Protein AF-A0A353T461-F1 (afdb_monomer)

Secondary structure (DSSP, 8-state):
-HHHHHHTT---PPP---SS--SSHHHHHHHHHHHHHHHH-TT--EEEEE---GGGHHHHHHHHHTT-EEEEEE-TTT--HHHHHHSSEEEEHHHHHS---------------HHHHHHHHHHHHHHH--TTSEEEHHHHHHHHHHH-TT--TTTTT-SSHHHHHHHHHHHH-SEEEE--TT--EEEE--SS----S---TTTHHHHHHHHHHHHHHTT-SEE-HHHHHHHHHHH-TT--TTTTT-SSHHHHHHHHHHTTSEEEEE-TTS-EEEEE-

Nearest PDB structures (foldseek):
  7abi-assembly1_7  TM=6.332E-01  e=1.206E-01  Homo sapiens
  2v03-assembly1_A-2  TM=7.329E-01  e=1.263E+00  Escherichia coli K-12
  8b27-assembly1_A  TM=5.356E-01  e=6.132E-01  Catharanthus roseus
  8stw-assembly1_D  TM=7.161E-01  e=2.602E+00  Homo sapiens
  3ot5-assembly5_A  TM=5.654E-01  e=2.172E+00  Listeria monocytogenes EGD-e

Structure (mmCIF, N/CA/C/O backbone):
data_AF-A0A353T461-F1
#
_entry.id   AF-A0A353T461-F1
#
loop_
_atom_site.group_PDB
_atom_site.id
_atom_site.type_symbol
_atom_site.label_atom_id
_atom_site.label_alt_id
_atom_site.label_comp_id
_atom_site.label_asym_id
_atom_site.label_entity_id
_atom_site.label_seq_id
_atom_site.pdbx_PDB_ins_code
_atom_site.Cartn_x
_atom_site.Cartn_y
_atom_site.Cartn_z
_atom_site.occupancy
_atom_site.B_iso_or_equiv
_atom_site.auth_seq_id
_atom_site.auth_comp_id
_atom_site.auth_asym_id
_atom_site.auth_atom_id
_atom_site.pdbx_PDB_model_num
ATOM 1 N N . LEU A 1 1 ? 33.341 -3.488 -12.925 1.00 73.69 1 LEU A N 1
ATOM 2 C CA . LEU A 1 1 ? 32.002 -3.091 -13.429 1.00 73.69 1 LEU A CA 1
ATOM 3 C C . LEU A 1 1 ? 31.703 -3.682 -14.805 1.00 73.69 1 LEU A C 1
ATOM 5 O O . LEU A 1 1 ? 30.759 -4.444 -14.900 1.00 73.69 1 LEU A O 1
ATOM 9 N N . LYS A 1 2 ? 32.503 -3.401 -15.847 1.00 78.56 2 LYS A N 1
ATOM 10 C CA . LYS A 1 2 ? 32.268 -3.939 -17.204 1.00 78.56 2 LYS A CA 1
ATOM 11 C C . LYS A 1 2 ? 32.135 -5.469 -17.239 1.00 78.56 2 LYS A C 1
ATOM 13 O O . LYS A 1 2 ? 31.186 -5.970 -17.820 1.00 78.56 2 LYS A O 1
ATOM 18 N N . GLU A 1 3 ? 33.032 -6.191 -16.571 1.00 83.56 3 GLU A N 1
ATOM 19 C CA . GLU A 1 3 ? 32.963 -7.660 -16.480 1.00 83.56 3 GLU A CA 1
ATOM 20 C C . GLU A 1 3 ? 31.691 -8.150 -15.777 1.00 83.56 3 GLU A C 1
ATOM 22 O O . GLU A 1 3 ? 31.071 -9.093 -16.245 1.00 83.56 3 GLU A O 1
ATOM 27 N N . VAL A 1 4 ? 31.256 -7.457 -14.719 1.00 85.12 4 VAL A N 1
ATOM 28 C CA . VAL A 1 4 ? 30.028 -7.777 -13.967 1.00 85.12 4 VAL A CA 1
ATOM 29 C C . VAL A 1 4 ? 28.764 -7.510 -14.796 1.00 85.12 4 VAL A C 1
ATOM 31 O O . VAL A 1 4 ? 27.777 -8.230 -14.695 1.00 85.12 4 VAL A O 1
ATOM 34 N N . LEU A 1 5 ? 28.771 -6.470 -15.630 1.00 86.00 5 LEU A N 1
ATOM 35 C CA . LEU A 1 5 ? 27.656 -6.178 -16.535 1.00 86.00 5 LEU A CA 1
ATOM 36 C C . LEU A 1 5 ? 27.565 -7.229 -17.643 1.00 86.00 5 LEU A C 1
ATOM 38 O O . LEU A 1 5 ? 26.489 -7.759 -17.902 1.00 86.00 5 LEU A O 1
ATOM 42 N N . LEU A 1 6 ? 28.706 -7.589 -18.232 1.00 85.81 6 LEU A N 1
ATOM 43 C CA . LEU A 1 6 ? 28.771 -8.628 -19.257 1.00 85.81 6 LEU A CA 1
ATOM 44 C C . LEU A 1 6 ? 28.403 -10.009 -18.695 1.00 85.81 6 LEU A C 1
ATOM 46 O O . LEU A 1 6 ? 27.710 -10.766 -19.368 1.00 85.81 6 LEU A O 1
ATOM 50 N N . SER A 1 7 ? 28.791 -10.327 -17.452 1.00 87.25 7 SER A N 1
ATOM 51 C CA . SER A 1 7 ? 28.398 -11.585 -16.800 1.00 87.25 7 SER A CA 1
ATOM 52 C C . SER A 1 7 ? 26.897 -11.667 -16.514 1.00 87.25 7 SER A C 1
ATOM 54 O O . SER A 1 7 ? 26.348 -12.760 -16.484 1.00 87.25 7 SER A O 1
ATOM 56 N N . ASN A 1 8 ? 26.231 -10.521 -16.341 1.00 87.75 8 ASN A N 1
ATOM 57 C CA . ASN A 1 8 ? 24.779 -10.420 -16.178 1.00 87.75 8 ASN A CA 1
ATOM 58 C C . ASN A 1 8 ? 24.047 -10.184 -17.511 1.00 87.75 8 ASN A C 1
ATOM 60 O O . ASN A 1 8 ? 22.915 -9.712 -17.516 1.00 87.75 8 ASN A O 1
ATOM 64 N N . THR A 1 9 ? 24.674 -10.507 -18.648 1.00 89.69 9 THR A N 1
ATOM 65 C CA . THR A 1 9 ? 24.083 -10.434 -20.000 1.00 89.69 9 THR A CA 1
ATOM 66 C C . THR A 1 9 ? 23.675 -9.034 -20.475 1.00 89.69 9 THR A C 1
ATOM 68 O O . THR A 1 9 ? 22.940 -8.899 -21.450 1.00 89.69 9 THR A O 1
ATOM 71 N N . PHE A 1 10 ? 24.194 -7.973 -19.850 1.00 87.88 10 PHE A N 1
ATOM 72 C CA . PHE A 1 10 ? 23.977 -6.614 -20.340 1.00 87.88 10 PHE A CA 1
ATOM 73 C C . PHE A 1 10 ? 24.876 -6.309 -21.537 1.00 87.88 10 PHE A C 1
ATOM 75 O O . PHE A 1 10 ? 26.081 -6.575 -21.518 1.00 87.88 10 PHE A O 1
ATOM 82 N N . ASN A 1 11 ? 24.301 -5.675 -22.560 1.00 86.12 11 ASN A N 1
ATOM 83 C CA . ASN A 1 11 ? 25.076 -5.130 -23.664 1.00 86.12 11 ASN A CA 1
ATOM 84 C C . ASN A 1 11 ? 25.723 -3.802 -23.238 1.00 86.12 11 ASN A C 1
ATOM 86 O O . ASN A 1 11 ? 25.035 -2.870 -22.825 1.00 86.12 11 ASN A O 1
ATOM 90 N N . VAL A 1 12 ? 27.052 -3.716 -23.317 1.00 84.44 12 VAL A N 1
ATOM 91 C CA . VAL A 1 12 ? 27.806 -2.525 -22.903 1.00 84.44 12 VAL A CA 1
ATOM 92 C C . VAL A 1 12 ? 28.247 -1.755 -24.141 1.00 84.44 12 VAL A C 1
ATOM 94 O O . VAL A 1 12 ? 29.212 -2.137 -24.805 1.00 84.44 12 VAL A O 1
ATOM 97 N N . LEU A 1 13 ? 27.571 -0.640 -24.418 1.00 82.19 13 LEU A N 1
ATOM 98 C CA . LEU A 1 13 ? 27.890 0.236 -25.543 1.00 82.19 13 LEU A CA 1
ATOM 99 C C . LEU A 1 13 ? 29.011 1.227 -25.173 1.00 82.19 13 LEU A C 1
ATOM 101 O O . LEU A 1 13 ? 28.884 1.974 -24.198 1.00 82.19 13 LEU A O 1
ATOM 105 N N . PRO A 1 14 ? 30.135 1.251 -25.912 1.00 77.75 14 PRO A N 1
ATOM 106 C CA . PRO A 1 14 ? 31.204 2.208 -25.666 1.00 77.75 14 PRO A CA 1
ATOM 107 C C . PRO A 1 14 ? 30.838 3.597 -26.205 1.00 77.75 14 PRO A C 1
ATOM 109 O O . PRO A 1 14 ? 30.473 3.755 -27.366 1.00 77.75 14 PRO A O 1
ATOM 112 N N . SER A 1 15 ? 31.025 4.629 -25.381 1.00 73.62 15 SER A N 1
ATOM 113 C CA . SER A 1 15 ? 30.939 6.020 -25.837 1.00 73.62 15 SER A CA 1
ATOM 114 C C . SER A 1 15 ? 32.133 6.363 -26.731 1.00 73.62 15 SER A C 1
ATOM 116 O O . SER A 1 15 ? 33.280 6.347 -26.273 1.00 73.62 15 SER A O 1
ATOM 118 N N . ILE A 1 16 ? 31.881 6.709 -27.993 1.00 69.94 16 ILE A N 1
ATOM 119 C CA . ILE A 1 16 ? 32.914 7.231 -28.893 1.00 69.94 16 ILE A CA 1
ATOM 120 C C . ILE A 1 16 ? 33.084 8.726 -28.598 1.00 69.94 16 ILE A C 1
ATOM 122 O O . ILE A 1 16 ? 32.226 9.542 -28.931 1.00 69.94 16 ILE A O 1
ATOM 126 N N . LYS A 1 17 ? 34.197 9.093 -27.955 1.00 61.62 17 LYS A N 1
ATOM 127 C CA . LYS A 1 17 ? 34.522 10.486 -27.614 1.00 61.62 17 LYS A CA 1
ATOM 128 C C . LYS A 1 17 ? 35.359 11.126 -28.722 1.00 61.62 17 LYS A C 1
ATOM 130 O O . LYS A 1 17 ? 36.585 11.074 -28.677 1.00 61.62 17 LYS A O 1
ATOM 135 N N . TYR A 1 18 ? 34.704 11.717 -29.721 1.00 61.56 18 TYR A N 1
ATOM 136 C CA . TYR A 1 18 ? 35.362 12.469 -30.796 1.00 61.56 18 TYR A CA 1
ATOM 137 C C . TYR A 1 18 ? 34.733 13.867 -30.931 1.00 61.56 18 TYR A C 1
ATOM 139 O O . TYR A 1 18 ? 33.514 13.988 -30.999 1.00 61.56 18 TYR A O 1
ATOM 147 N N . GLY A 1 19 ? 35.547 14.932 -30.958 1.00 62.06 19 GLY A N 1
ATOM 148 C CA . GLY A 1 19 ? 35.087 16.325 -31.139 1.00 62.06 19 GLY A CA 1
ATOM 149 C C . GLY A 1 19 ? 34.826 17.120 -29.847 1.00 62.06 19 GLY A C 1
ATOM 150 O O . GLY A 1 19 ? 35.029 16.611 -28.754 1.00 62.06 19 GLY A O 1
ATOM 151 N N . VAL A 1 20 ? 34.423 18.393 -29.968 1.00 60.41 20 VAL A N 1
ATOM 152 C CA . VAL A 1 20 ? 34.336 19.368 -28.848 1.00 60.41 20 VAL A CA 1
ATOM 153 C C . VAL A 1 20 ? 32.956 19.380 -28.152 1.00 60.41 20 VAL A C 1
ATOM 155 O O . VAL A 1 20 ? 32.869 19.716 -26.976 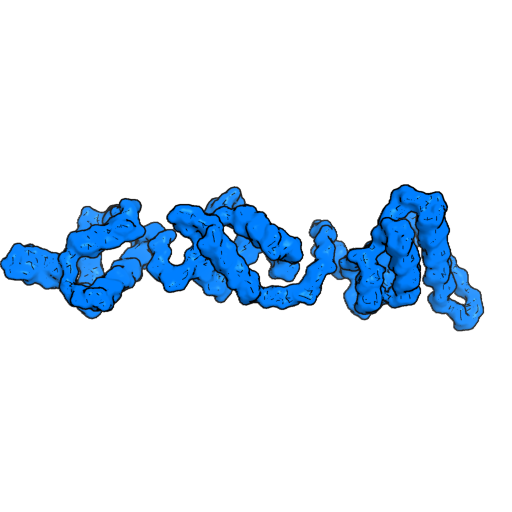1.00 60.41 20 VAL A O 1
ATOM 158 N N . ASN A 1 21 ? 31.886 18.930 -28.824 1.00 58.16 21 ASN A N 1
ATOM 159 C CA . ASN A 1 21 ? 30.512 18.897 -28.292 1.00 58.16 21 ASN A CA 1
ATOM 160 C C . ASN A 1 21 ? 30.052 17.450 -28.034 1.0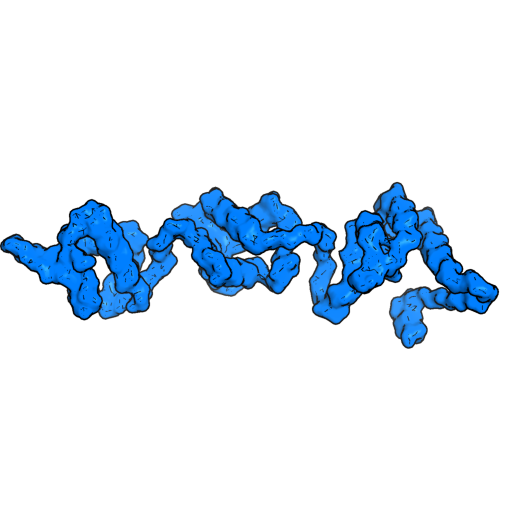0 58.16 21 ASN A C 1
ATOM 162 O O . ASN A 1 21 ? 29.414 16.825 -28.874 1.00 58.16 21 ASN A O 1
ATOM 166 N N . GLN A 1 22 ? 30.425 16.912 -26.869 1.00 59.19 22 GLN A N 1
ATOM 167 C CA . GLN A 1 22 ? 30.444 15.470 -26.560 1.00 59.19 22 GLN A CA 1
ATOM 168 C C . GLN A 1 22 ? 29.332 14.954 -25.630 1.00 59.19 22 GLN A C 1
ATOM 170 O O . GLN A 1 22 ? 29.490 13.879 -25.056 1.00 59.19 22 GLN A O 1
ATOM 175 N N . LYS A 1 23 ? 28.239 15.688 -25.402 1.00 65.81 23 LYS A N 1
ATOM 176 C CA . LYS A 1 23 ? 27.339 15.323 -24.292 1.00 65.81 23 LYS A CA 1
ATOM 177 C C . LYS A 1 23 ? 26.161 14.414 -24.659 1.00 65.81 23 LYS A C 1
ATOM 179 O O . LYS A 1 23 ? 25.847 13.566 -23.842 1.00 65.81 23 LYS A O 1
ATOM 184 N N . ASN A 1 24 ? 25.633 14.467 -25.888 1.00 73.56 24 ASN A N 1
ATOM 185 C CA . ASN A 1 24 ? 24.303 13.887 -26.162 1.00 73.56 24 ASN A CA 1
ATOM 186 C C . ASN A 1 24 ? 24.291 12.695 -27.143 1.00 73.56 24 ASN A C 1
ATOM 188 O O . ASN A 1 24 ? 23.228 12.205 -27.508 1.00 73.56 24 ASN A O 1
ATOM 192 N N . ASN A 1 25 ? 25.451 12.225 -27.624 1.00 81.94 25 ASN A N 1
ATOM 193 C CA . ASN A 1 25 ? 25.491 11.146 -28.627 1.00 81.94 25 ASN A CA 1
ATOM 194 C C . ASN A 1 25 ? 24.908 9.825 -28.086 1.00 81.94 25 ASN A C 1
ATOM 196 O O . ASN A 1 25 ? 24.162 9.139 -28.775 1.00 81.94 25 ASN A O 1
ATOM 200 N N . LEU A 1 26 ? 25.226 9.491 -26.832 1.00 83.31 26 LEU A N 1
ATOM 201 C CA . LEU A 1 26 ? 24.710 8.287 -26.178 1.00 83.31 26 LEU A CA 1
ATOM 202 C C . LEU A 1 26 ? 23.206 8.371 -25.914 1.00 83.31 26 LEU A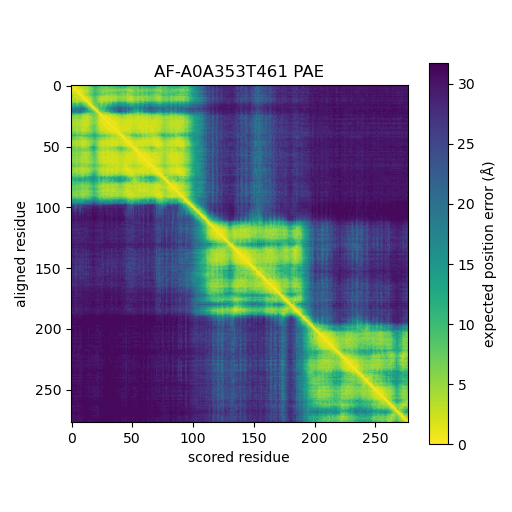 C 1
ATOM 204 O O . LEU A 1 26 ? 22.518 7.375 -26.107 1.00 83.31 26 LEU A O 1
ATOM 208 N N . ASP A 1 27 ? 22.704 9.544 -25.525 1.00 86.25 27 ASP A N 1
ATOM 209 C CA . ASP A 1 27 ? 21.271 9.744 -25.286 1.00 86.25 27 ASP A CA 1
ATOM 210 C C . ASP A 1 27 ? 20.480 9.556 -26.587 1.00 86.25 27 ASP A C 1
ATOM 212 O O . ASP A 1 27 ? 19.469 8.857 -26.612 1.00 86.25 27 ASP A O 1
ATOM 216 N N . ILE A 1 28 ? 20.992 10.097 -27.700 1.00 87.12 28 ILE A N 1
ATOM 217 C CA . ILE A 1 28 ? 20.404 9.902 -29.033 1.00 87.12 28 ILE A CA 1
ATOM 218 C C . ILE A 1 28 ? 20.449 8.426 -29.436 1.00 87.12 28 ILE A C 1
ATOM 220 O O . ILE A 1 28 ? 19.450 7.898 -29.922 1.00 87.12 28 ILE A O 1
ATOM 224 N N . GLN A 1 29 ? 21.579 7.748 -29.227 1.00 87.62 29 GLN A N 1
ATOM 225 C CA . GLN A 1 29 ? 21.708 6.330 -29.552 1.00 87.62 29 GLN A CA 1
ATOM 226 C C . GLN A 1 29 ? 20.720 5.470 -28.748 1.00 87.62 29 GLN A C 1
ATOM 228 O O . GLN A 1 29 ? 20.050 4.621 -29.327 1.00 87.62 29 GLN A O 1
ATOM 233 N N . LEU A 1 30 ? 20.560 5.740 -27.449 1.00 89.06 30 LEU A N 1
ATOM 234 C CA . LEU A 1 30 ? 19.599 5.044 -26.589 1.00 89.06 30 LEU A CA 1
ATOM 235 C C . LEU A 1 30 ? 18.164 5.210 -27.104 1.00 89.06 30 LEU A C 1
ATOM 237 O O . LEU A 1 30 ? 17.416 4.237 -27.173 1.00 89.06 30 LEU A O 1
ATOM 241 N N . VAL A 1 31 ? 17.785 6.430 -27.497 1.00 91.25 31 VAL A N 1
ATOM 242 C CA . VAL A 1 31 ? 16.457 6.721 -28.059 1.00 91.25 31 VAL A CA 1
ATOM 243 C C . VAL A 1 31 ? 16.222 5.959 -29.365 1.00 91.25 31 VAL A C 1
ATOM 245 O O . VAL A 1 31 ? 15.135 5.416 -29.559 1.00 91.25 31 VAL A O 1
ATOM 248 N N . ILE A 1 32 ? 17.223 5.904 -30.250 1.00 90.81 32 ILE A N 1
ATOM 249 C CA . ILE A 1 32 ? 17.132 5.175 -31.523 1.00 90.81 32 ILE A CA 1
ATOM 250 C C . ILE A 1 32 ? 16.940 3.679 -31.265 1.00 90.81 32 ILE A C 1
ATOM 252 O O . ILE A 1 32 ? 15.993 3.101 -31.794 1.00 90.81 32 ILE A O 1
ATOM 256 N N . ASP A 1 33 ? 17.777 3.081 -30.416 1.00 91.00 33 ASP A N 1
ATOM 257 C CA . ASP A 1 33 ? 17.716 1.651 -30.104 1.00 91.00 33 ASP A CA 1
ATOM 258 C C . ASP A 1 33 ? 16.372 1.284 -29.448 1.00 91.00 33 ASP A C 1
ATOM 260 O O . ASP A 1 33 ? 15.748 0.283 -29.802 1.00 91.00 33 ASP A O 1
ATOM 264 N N . ALA A 1 34 ? 15.874 2.118 -28.527 1.00 91.50 34 ALA A N 1
ATOM 265 C CA . ALA A 1 34 ? 14.585 1.899 -27.871 1.00 91.50 34 ALA A CA 1
ATOM 266 C C . ALA A 1 34 ? 13.410 1.943 -28.861 1.00 91.50 34 ALA A C 1
ATOM 268 O O . ALA A 1 34 ? 12.510 1.105 -28.785 1.00 91.50 34 ALA A O 1
ATOM 269 N N . LEU A 1 35 ? 13.414 2.900 -29.795 1.00 91.75 35 LEU A N 1
ATOM 270 C CA . LEU A 1 35 ? 12.374 3.001 -30.819 1.00 91.75 35 LEU A CA 1
ATOM 271 C C . LEU A 1 35 ? 12.450 1.851 -31.823 1.00 91.75 35 LEU A C 1
ATOM 273 O O . LEU A 1 35 ? 11.409 1.295 -32.162 1.00 91.75 35 LEU A O 1
ATOM 277 N N . ASP A 1 36 ? 13.644 1.467 -32.272 1.00 92.81 36 ASP A N 1
ATOM 278 C CA . ASP A 1 36 ? 13.816 0.350 -33.207 1.00 92.81 36 ASP A CA 1
ATOM 279 C C . ASP A 1 36 ? 13.288 -0.963 -32.609 1.00 92.81 36 ASP A C 1
ATOM 281 O O . ASP A 1 36 ? 12.525 -1.693 -33.245 1.00 92.81 36 ASP A O 1
ATOM 285 N N . VAL A 1 37 ? 13.581 -1.211 -31.328 1.00 91.12 37 VAL A N 1
ATOM 286 C CA . VAL A 1 37 ? 13.027 -2.350 -30.584 1.00 91.12 37 VAL A CA 1
ATOM 287 C C . VAL A 1 37 ? 11.505 -2.252 -30.459 1.00 91.12 37 VAL A C 1
ATOM 289 O O . VAL A 1 37 ? 10.821 -3.255 -30.663 1.00 91.12 37 VAL A O 1
ATOM 292 N N . ALA A 1 38 ? 10.965 -1.066 -30.167 1.00 89.94 38 ALA A N 1
ATOM 293 C CA . ALA A 1 38 ? 9.522 -0.857 -30.039 1.00 89.94 38 ALA A CA 1
ATOM 294 C C . ALA A 1 38 ? 8.755 -1.070 -31.352 1.00 89.94 38 ALA A C 1
ATOM 296 O O . ALA A 1 38 ? 7.596 -1.474 -31.308 1.00 89.94 38 ALA A O 1
ATOM 297 N N . TYR A 1 39 ? 9.379 -0.788 -32.500 1.00 89.69 39 TYR A N 1
ATOM 298 C CA . TYR A 1 39 ? 8.780 -0.979 -33.823 1.00 89.69 39 TYR A CA 1
ATOM 299 C C . TYR A 1 39 ? 8.979 -2.385 -34.386 1.00 89.69 39 TYR A C 1
ATOM 301 O O . TYR A 1 39 ? 8.113 -2.882 -35.100 1.00 89.69 39 TYR A O 1
ATOM 309 N N . THR A 1 40 ? 10.120 -3.012 -34.106 1.00 91.56 40 THR A N 1
ATOM 310 C CA . THR A 1 40 ? 10.464 -4.317 -34.683 1.00 91.56 40 THR A CA 1
ATOM 311 C C . THR A 1 40 ? 9.860 -5.471 -33.883 1.00 91.56 40 THR A C 1
ATOM 313 O O . THR A 1 40 ? 9.513 -6.502 -34.458 1.00 91.56 40 THR A O 1
ATOM 316 N N . ASN A 1 41 ? 9.715 -5.312 -32.563 1.00 88.62 41 ASN A N 1
ATOM 317 C CA . ASN A 1 41 ? 9.242 -6.366 -31.668 1.00 88.62 41 ASN A CA 1
ATOM 318 C C . ASN A 1 41 ? 7.930 -5.988 -30.977 1.00 88.62 41 ASN A C 1
ATOM 320 O O . ASN A 1 41 ? 7.918 -5.436 -29.875 1.00 88.62 41 ASN A O 1
ATOM 324 N N . ASP A 1 42 ? 6.816 -6.413 -31.569 1.00 86.19 42 ASP A N 1
ATOM 325 C CA . ASP A 1 42 ? 5.483 -6.181 -31.004 1.00 86.19 42 ASP A CA 1
ATOM 326 C C . ASP A 1 42 ? 5.262 -6.864 -29.644 1.00 86.19 42 ASP A C 1
ATOM 328 O O . ASP A 1 42 ? 4.462 -6.372 -28.855 1.00 86.19 42 ASP A O 1
ATOM 332 N N . LEU A 1 43 ? 5.997 -7.943 -29.339 1.00 89.62 43 LEU A N 1
ATOM 333 C CA . LEU A 1 43 ? 5.904 -8.702 -28.079 1.00 89.62 43 LEU A CA 1
ATOM 334 C C . LEU A 1 43 ? 6.420 -7.944 -26.845 1.00 89.62 43 LEU A C 1
ATOM 336 O O . LEU A 1 43 ? 6.214 -8.391 -25.718 1.00 89.62 43 LEU A O 1
ATOM 340 N N . ILE A 1 44 ? 7.164 -6.854 -27.038 1.00 89.56 44 ILE A N 1
ATOM 341 C CA . ILE A 1 44 ? 7.720 -6.084 -25.926 1.00 89.56 44 ILE A CA 1
ATOM 342 C C . ILE A 1 44 ? 6.703 -5.029 -25.538 1.00 89.56 44 ILE A C 1
ATOM 344 O O . ILE A 1 44 ? 6.557 -4.027 -26.230 1.00 89.56 44 ILE A O 1
ATOM 348 N N . ASP A 1 45 ? 6.011 -5.250 -24.427 1.00 90.00 45 ASP A N 1
ATOM 349 C CA . ASP A 1 45 ? 4.962 -4.345 -23.949 1.00 90.00 45 ASP A CA 1
ATOM 350 C C . ASP A 1 45 ? 5.443 -3.359 -22.889 1.00 90.00 45 ASP A C 1
ATOM 352 O O . ASP A 1 45 ? 4.746 -2.393 -22.596 1.00 90.00 45 ASP A O 1
ATOM 356 N N . CYS A 1 46 ? 6.637 -3.572 -22.334 1.00 90.38 46 CYS A N 1
ATOM 357 C CA . CYS A 1 46 ? 7.186 -2.770 -21.250 1.00 90.38 46 CYS A CA 1
ATOM 358 C C . CYS A 1 46 ? 8.612 -2.306 -21.561 1.00 90.38 46 CYS A C 1
ATOM 360 O O . CYS A 1 46 ? 9.465 -3.100 -21.957 1.00 90.38 46 CYS A O 1
ATOM 362 N N . PHE A 1 47 ? 8.866 -1.019 -21.334 1.00 93.12 47 PHE A N 1
ATOM 363 C CA . PHE A 1 47 ? 10.166 -0.375 -21.454 1.00 93.12 47 PHE A CA 1
ATOM 364 C C . PHE A 1 47 ? 10.575 0.201 -20.104 1.00 93.12 47 PHE A C 1
ATOM 366 O O . PHE A 1 47 ? 9.842 0.985 -19.508 1.00 93.12 47 PHE A O 1
ATOM 373 N N . CYS A 1 48 ? 11.770 -0.156 -19.641 1.00 91.88 48 CYS A N 1
ATOM 374 C CA . CYS A 1 48 ? 12.353 0.383 -18.419 1.00 91.88 48 CYS A CA 1
ATOM 375 C C . CYS A 1 48 ? 13.478 1.360 -18.771 1.00 91.88 48 CYS A C 1
ATOM 377 O O . CYS A 1 48 ? 14.474 0.966 -19.377 1.00 91.88 48 CYS A O 1
ATOM 379 N N . ILE A 1 49 ? 13.336 2.624 -18.374 1.00 90.69 49 ILE A N 1
ATOM 380 C CA . ILE A 1 49 ? 14.314 3.687 -18.616 1.00 90.69 49 ILE A CA 1
ATOM 381 C C . ILE A 1 49 ? 14.936 4.084 -17.283 1.00 90.69 49 ILE A C 1
ATOM 383 O O . ILE A 1 49 ? 14.279 4.666 -16.423 1.00 90.69 49 ILE A O 1
ATOM 387 N N . VAL A 1 50 ? 16.227 3.794 -17.125 1.00 89.75 50 VAL A N 1
ATOM 388 C CA . VAL A 1 50 ? 16.990 4.165 -15.929 1.00 89.75 50 VAL A CA 1
ATOM 389 C C . VAL A 1 50 ? 17.718 5.482 -16.194 1.00 89.75 50 VAL A C 1
ATOM 391 O O . VAL A 1 50 ? 18.844 5.487 -16.688 1.00 89.75 50 VAL A O 1
ATOM 394 N N . SER A 1 51 ? 17.055 6.606 -15.924 1.00 86.31 51 SER A N 1
ATOM 395 C CA . SER A 1 51 ? 17.604 7.951 -16.121 1.00 86.31 51 SER A CA 1
ATOM 396 C C . SER A 1 51 ? 16.864 8.992 -15.277 1.00 86.31 51 SER A C 1
ATOM 398 O O . SER A 1 51 ? 15.689 8.833 -14.971 1.00 86.31 51 SER A O 1
ATOM 400 N N . GLY A 1 52 ? 17.546 10.076 -14.897 1.00 79.69 52 GLY A N 1
ATOM 401 C CA . GLY A 1 52 ? 16.920 11.262 -14.289 1.00 79.69 52 GLY A CA 1
ATOM 402 C C . GLY A 1 52 ? 16.670 12.408 -15.265 1.00 79.69 52 GLY A C 1
ATOM 403 O O . GLY A 1 52 ? 16.057 13.400 -14.880 1.00 79.69 52 GLY A O 1
ATOM 404 N N . ASP A 1 53 ? 17.139 12.287 -16.508 1.00 83.25 53 ASP A N 1
ATOM 405 C CA . ASP A 1 53 ? 17.103 13.389 -17.462 1.00 83.25 53 ASP A CA 1
ATOM 406 C C . ASP A 1 53 ? 15.696 13.605 -18.039 1.00 83.25 53 ASP A C 1
ATOM 408 O O . ASP A 1 53 ? 15.023 12.669 -18.479 1.00 83.25 53 ASP A O 1
ATOM 412 N N . SER A 1 54 ? 15.252 14.861 -18.070 1.00 82.44 54 SER A N 1
ATOM 413 C CA . SER A 1 54 ? 13.976 15.240 -18.678 1.00 82.44 54 SER A CA 1
ATOM 414 C C . SER A 1 54 ? 13.975 15.126 -20.200 1.00 82.44 54 SER A C 1
ATOM 416 O O . SER A 1 54 ? 12.893 15.057 -20.791 1.00 82.44 54 SER A O 1
ATOM 418 N N . ASP A 1 55 ? 15.147 15.048 -20.833 1.00 85.56 55 ASP A N 1
ATOM 419 C CA . ASP A 1 55 ? 15.284 14.950 -22.291 1.00 85.56 55 ASP A CA 1
ATOM 420 C C . ASP A 1 55 ? 14.658 13.668 -22.876 1.00 85.56 55 ASP A C 1
ATOM 422 O O . ASP A 1 55 ? 14.319 13.622 -24.058 1.00 85.56 55 ASP A O 1
ATOM 426 N N . TYR A 1 56 ? 14.394 12.654 -22.044 1.00 89.19 56 TYR A N 1
ATOM 427 C CA . TYR A 1 56 ? 13.720 11.415 -22.445 1.00 89.19 56 TYR A CA 1
ATOM 428 C C . TYR A 1 56 ? 12.188 11.526 -22.528 1.00 89.19 56 TYR A C 1
ATOM 430 O O . TYR A 1 56 ? 11.530 10.615 -23.030 1.00 89.19 56 TYR A O 1
ATOM 438 N N . THR A 1 57 ? 11.593 12.643 -22.102 1.00 89.50 57 THR A N 1
ATOM 439 C CA . THR A 1 57 ? 10.131 12.859 -22.129 1.00 89.50 57 THR A CA 1
ATOM 440 C C . THR A 1 57 ? 9.484 12.580 -23.503 1.00 89.50 57 THR A C 1
ATOM 442 O O . THR A 1 57 ? 8.450 11.906 -23.544 1.00 89.50 57 THR A O 1
ATOM 445 N N . PRO A 1 58 ? 10.060 13.010 -24.649 1.00 90.69 58 PRO A N 1
ATOM 446 C CA . PRO A 1 58 ? 9.498 12.712 -25.969 1.00 90.69 58 PRO A CA 1
ATOM 447 C C . PRO A 1 58 ? 9.520 11.218 -26.320 1.00 90.69 58 PRO A C 1
ATOM 449 O O . PRO A 1 58 ? 8.578 10.726 -26.943 1.00 90.69 58 PRO A O 1
ATOM 452 N N . LEU A 1 59 ? 10.560 10.484 -25.898 1.00 91.75 59 LEU A N 1
ATOM 453 C CA . LEU A 1 59 ? 10.654 9.032 -26.083 1.00 91.75 59 LEU A CA 1
ATOM 454 C C . LEU A 1 59 ? 9.527 8.329 -25.319 1.00 91.75 59 LEU A C 1
ATOM 456 O O . LEU A 1 59 ? 8.804 7.523 -25.900 1.00 91.75 59 LEU A O 1
ATOM 460 N N . VAL A 1 60 ? 9.331 8.691 -24.047 1.00 92.19 60 VAL A N 1
ATOM 461 C CA . VAL A 1 60 ? 8.250 8.149 -23.209 1.00 92.19 60 VAL A CA 1
ATOM 462 C C . VAL A 1 60 ? 6.885 8.411 -23.846 1.00 92.19 60 VAL A C 1
ATOM 464 O O . VAL A 1 60 ? 6.072 7.497 -23.974 1.00 92.19 60 VAL A O 1
ATOM 467 N N . GLY A 1 61 ? 6.644 9.639 -24.316 1.00 90.50 61 GLY A N 1
ATOM 468 C CA . GLY A 1 61 ? 5.404 9.992 -25.006 1.00 90.50 61 GLY A CA 1
ATOM 469 C C . GLY A 1 61 ? 5.164 9.151 -26.264 1.00 90.50 61 GLY A C 1
ATOM 470 O O . GLY A 1 61 ? 4.042 8.695 -26.500 1.00 90.50 61 GLY A O 1
ATOM 471 N N . LYS A 1 62 ? 6.216 8.884 -27.048 1.00 92.31 62 LYS A N 1
ATOM 472 C CA . LYS A 1 62 ? 6.118 8.049 -28.248 1.00 92.31 62 LYS A CA 1
ATOM 473 C C . LYS A 1 62 ? 5.810 6.589 -27.909 1.00 92.31 62 LYS A C 1
ATOM 475 O O . LYS A 1 62 ? 4.881 6.035 -28.494 1.00 92.31 62 LYS A O 1
ATOM 480 N N . LEU A 1 63 ? 6.509 6.006 -26.935 1.00 91.50 63 LEU A N 1
ATOM 481 C CA . LEU A 1 63 ? 6.267 4.638 -26.460 1.00 91.50 63 LEU A CA 1
ATOM 482 C C . LEU A 1 63 ? 4.837 4.475 -25.927 1.00 91.50 63 LEU A C 1
ATOM 484 O O . LEU A 1 63 ? 4.135 3.543 -26.317 1.00 91.50 63 LEU A O 1
ATOM 488 N N . LYS A 1 64 ? 4.350 5.447 -25.145 1.00 90.44 64 LYS A N 1
ATOM 489 C CA . LYS A 1 64 ? 2.963 5.463 -24.652 1.00 90.44 64 LYS A CA 1
ATOM 490 C C . LYS A 1 64 ? 1.944 5.555 -25.785 1.00 90.44 64 LYS A C 1
ATOM 492 O O . LYS A 1 64 ? 0.939 4.853 -25.755 1.00 90.44 64 LYS A O 1
ATOM 497 N N . SER A 1 65 ? 2.206 6.368 -26.813 1.00 90.19 65 SER A N 1
ATOM 498 C CA . SER A 1 65 ? 1.324 6.457 -27.990 1.00 90.19 65 SER A CA 1
ATOM 499 C C . SER A 1 65 ? 1.230 5.144 -28.775 1.00 90.19 65 SER A C 1
ATOM 501 O O . SER A 1 65 ? 0.226 4.895 -29.435 1.00 90.19 65 SER A O 1
ATOM 503 N N . MET A 1 66 ? 2.254 4.291 -28.672 1.00 88.25 66 MET A N 1
ATOM 504 C CA . MET A 1 66 ? 2.287 2.945 -29.251 1.00 88.25 66 MET A CA 1
ATOM 505 C C . MET A 1 66 ? 1.662 1.887 -28.324 1.00 88.25 66 MET A C 1
ATOM 507 O O . MET A 1 66 ? 1.713 0.702 -28.635 1.00 88.25 66 MET A O 1
ATOM 511 N N . GLY A 1 67 ? 1.077 2.293 -27.191 1.00 88.12 67 GLY A N 1
ATOM 512 C CA . GLY A 1 67 ? 0.453 1.386 -26.225 1.00 88.12 67 GLY A CA 1
ATOM 513 C C . GLY A 1 67 ? 1.442 0.638 -25.331 1.00 88.12 67 GLY A C 1
ATOM 514 O O . GLY A 1 67 ? 1.055 -0.334 -24.691 1.00 88.12 67 GLY A O 1
ATOM 515 N N . LYS A 1 68 ? 2.709 1.066 -25.282 1.00 91.31 68 LYS A N 1
ATOM 516 C CA . LYS A 1 68 ? 3.744 0.437 -24.456 1.00 91.31 68 LYS A CA 1
ATOM 517 C C . LYS A 1 68 ? 3.763 1.046 -23.052 1.00 91.31 68 LYS A C 1
ATOM 519 O O . LYS A 1 68 ? 3.579 2.253 -22.884 1.00 91.31 68 LYS A O 1
ATOM 524 N N . TYR A 1 69 ? 3.993 0.209 -22.047 1.00 91.19 69 TYR A N 1
ATOM 525 C CA . TYR A 1 69 ? 4.161 0.600 -20.653 1.00 91.19 69 TYR A CA 1
ATOM 526 C C . TYR A 1 69 ? 5.578 1.121 -20.421 1.00 91.19 69 TYR A C 1
ATOM 528 O O . TYR A 1 69 ? 6.543 0.455 -20.795 1.00 91.19 69 TYR A O 1
ATOM 536 N N . VAL A 1 70 ? 5.723 2.296 -19.809 1.00 92.75 70 VAL A N 1
ATOM 537 C CA . VAL A 1 70 ? 7.038 2.893 -19.550 1.00 92.75 70 VAL A CA 1
ATOM 538 C C . VAL A 1 70 ? 7.288 3.041 -18.053 1.00 92.75 70 VAL A C 1
ATOM 540 O O . VAL A 1 70 ? 6.609 3.815 -17.377 1.00 92.75 70 VAL A O 1
ATOM 543 N N . LEU A 1 71 ? 8.301 2.329 -17.566 1.00 91.06 71 LEU A N 1
ATOM 544 C CA . LEU A 1 71 ? 8.807 2.383 -16.200 1.00 91.06 71 LEU A CA 1
ATOM 545 C C . LEU A 1 71 ? 10.041 3.291 -16.142 1.00 91.06 71 LEU A C 1
ATOM 547 O O . LEU A 1 71 ? 11.053 3.009 -16.784 1.00 91.06 71 LEU A O 1
ATOM 551 N N . GLY A 1 72 ? 9.974 4.373 -15.374 1.00 89.56 72 GLY A N 1
ATOM 552 C CA . GLY A 1 72 ? 11.120 5.235 -15.093 1.00 89.56 72 GLY A CA 1
ATOM 553 C C . GLY A 1 72 ? 11.832 4.806 -13.816 1.00 89.56 72 GLY A C 1
ATOM 554 O O . GLY A 1 72 ? 11.182 4.513 -12.820 1.00 89.56 72 GLY A O 1
ATOM 555 N N . ILE A 1 73 ? 13.162 4.783 -13.820 1.00 88.88 73 ILE A N 1
ATOM 556 C CA . ILE A 1 73 ? 13.960 4.552 -12.612 1.00 88.88 73 ILE A CA 1
ATOM 557 C C . ILE A 1 73 ? 14.999 5.657 -12.478 1.00 88.88 73 ILE A C 1
ATOM 559 O O . ILE A 1 73 ? 15.774 5.895 -13.405 1.00 88.88 73 ILE A O 1
ATOM 563 N N . SER A 1 74 ? 15.064 6.316 -11.323 1.00 86.38 74 SER A N 1
ATOM 564 C CA . SER A 1 74 ? 16.098 7.322 -11.063 1.00 86.38 74 SER A CA 1
ATOM 565 C C . SER A 1 74 ? 16.382 7.520 -9.583 1.00 86.38 74 SER A C 1
ATOM 567 O O . SER A 1 74 ? 15.679 6.998 -8.730 1.00 86.38 74 SER A O 1
ATOM 569 N N . ARG A 1 75 ? 17.414 8.307 -9.281 1.00 81.75 75 ARG A N 1
ATOM 570 C CA . ARG A 1 75 ? 17.670 8.818 -7.931 1.00 81.75 75 ARG A CA 1
ATOM 571 C C . ARG A 1 75 ? 16.810 10.043 -7.665 1.00 81.75 75 ARG A C 1
ATOM 573 O O . ARG A 1 75 ? 16.695 10.897 -8.548 1.00 81.75 75 ARG A O 1
ATOM 580 N N . SER A 1 76 ? 16.273 10.174 -6.455 1.00 74.25 76 SER A N 1
ATOM 581 C CA . SER A 1 76 ? 15.384 11.291 -6.089 1.00 74.25 76 SER A CA 1
ATOM 582 C C . SER A 1 76 ? 16.021 12.673 -6.297 1.00 74.25 76 SER A C 1
ATOM 584 O O . SER A 1 76 ? 15.330 13.619 -6.650 1.00 74.25 76 SER A O 1
ATOM 586 N N . GLU A 1 77 ? 17.344 12.794 -6.150 1.00 69.25 77 GLU A N 1
ATOM 587 C CA . GLU A 1 77 ? 18.078 14.061 -6.327 1.00 69.25 77 GLU A CA 1
ATOM 588 C C . GLU A 1 77 ? 18.166 14.538 -7.785 1.00 69.25 77 GLU A C 1
ATOM 590 O O . GLU A 1 77 ? 18.373 15.723 -8.042 1.00 69.25 77 GLU A O 1
ATOM 595 N N . VAL A 1 78 ? 18.071 13.612 -8.743 1.00 70.69 78 VAL A N 1
ATOM 596 C CA . VAL A 1 78 ? 18.331 13.875 -10.170 1.00 70.69 78 VAL A CA 1
ATOM 597 C C . VAL A 1 78 ? 17.051 13.768 -10.997 1.00 70.69 78 VAL A C 1
ATOM 599 O O . VAL A 1 78 ? 17.022 14.202 -12.144 1.00 70.69 78 VAL A O 1
ATOM 602 N N . ALA A 1 79 ? 15.986 13.196 -10.436 1.00 70.88 79 ALA A N 1
ATOM 603 C CA . ALA A 1 79 ? 14.722 13.013 -11.126 1.00 70.88 79 ALA A CA 1
ATOM 604 C C . ALA A 1 79 ? 13.993 14.351 -11.323 1.00 70.88 79 ALA A C 1
ATOM 606 O O . ALA A 1 79 ? 13.622 15.032 -10.370 1.00 70.88 79 ALA A O 1
ATOM 607 N N . SER A 1 80 ? 13.741 14.713 -12.580 1.00 73.62 80 SER A N 1
ATOM 608 C CA . SER A 1 80 ? 12.872 15.845 -12.902 1.00 73.62 80 SER A CA 1
ATOM 609 C C . SER A 1 80 ? 11.395 15.467 -12.754 1.00 73.62 80 SER A C 1
ATOM 611 O O . SER A 1 80 ? 10.949 14.461 -13.309 1.00 73.62 80 SER A O 1
ATOM 613 N N . ASN A 1 81 ? 10.599 16.329 -12.111 1.00 77.19 81 ASN A N 1
ATOM 614 C CA . ASN A 1 81 ? 9.143 16.158 -11.977 1.00 77.19 81 ASN A CA 1
ATOM 615 C C . ASN A 1 81 ? 8.429 15.971 -13.327 1.00 77.19 81 ASN A C 1
ATOM 617 O O . ASN A 1 81 ? 7.373 15.346 -13.395 1.00 77.19 81 ASN A O 1
ATOM 621 N N . ILE A 1 82 ? 8.992 16.520 -14.408 1.00 82.19 82 ILE A N 1
ATOM 622 C CA . ILE A 1 82 ? 8.452 16.389 -15.768 1.00 82.19 82 ILE A CA 1
ATOM 623 C C . ILE A 1 82 ? 8.633 14.960 -16.284 1.00 82.19 82 ILE A C 1
ATOM 625 O O . ILE A 1 82 ? 7.713 14.404 -16.878 1.00 82.19 82 ILE A O 1
ATOM 629 N N . PHE A 1 83 ? 9.791 14.355 -16.013 1.00 81.44 83 PHE A N 1
ATOM 630 C CA . PHE A 1 83 ? 10.094 12.987 -16.418 1.00 81.44 83 PHE A CA 1
ATOM 631 C C . PHE A 1 83 ? 9.262 11.973 -15.624 1.00 81.44 83 PHE A C 1
ATOM 633 O O . PHE A 1 83 ? 8.677 11.070 -16.217 1.00 81.44 83 PHE A O 1
ATOM 640 N N . ILE A 1 84 ? 9.113 12.186 -14.310 1.00 83.38 84 ILE A N 1
ATOM 641 C CA . ILE A 1 84 ? 8.271 11.349 -13.438 1.00 83.38 84 ILE A CA 1
ATOM 642 C C . ILE A 1 84 ? 6.830 11.308 -13.964 1.00 83.38 84 ILE A C 1
ATOM 644 O O . ILE A 1 84 ? 6.275 10.233 -14.170 1.00 83.38 84 ILE A O 1
ATOM 648 N N . LYS A 1 85 ? 6.249 12.476 -14.269 1.00 83.88 85 LYS A N 1
ATOM 649 C CA . LYS A 1 85 ? 4.878 12.584 -14.799 1.00 83.88 85 LYS A CA 1
ATOM 650 C C . LYS A 1 85 ? 4.712 12.023 -16.211 1.00 83.88 85 LYS A C 1
ATOM 652 O O . LYS A 1 85 ? 3.596 11.702 -16.616 1.00 83.88 85 LYS A O 1
ATOM 657 N N . ALA A 1 86 ? 5.788 11.961 -16.992 1.00 84.00 86 ALA A N 1
ATOM 658 C CA . ALA A 1 86 ? 5.730 11.424 -18.344 1.00 84.00 86 ALA A CA 1
ATOM 659 C C . ALA A 1 86 ? 5.555 9.899 -18.334 1.00 84.00 86 ALA A C 1
ATOM 661 O O . ALA A 1 86 ? 4.806 9.371 -19.166 1.00 84.00 86 ALA A O 1
ATOM 662 N N . CYS A 1 87 ? 6.218 9.209 -17.401 1.00 86.94 87 CYS A N 1
ATOM 663 C CA . CYS A 1 87 ? 6.207 7.752 -17.259 1.00 86.94 87 CYS A CA 1
ATOM 664 C C . CYS A 1 87 ? 4.829 7.205 -16.846 1.00 86.94 87 CYS A C 1
ATOM 666 O O . CYS A 1 87 ? 3.911 7.952 -16.510 1.00 86.94 87 CYS A O 1
ATOM 668 N N . ASN A 1 88 ? 4.638 5.890 -16.972 1.00 86.81 88 ASN A N 1
ATOM 669 C CA . ASN A 1 88 ? 3.465 5.210 -16.415 1.00 86.81 88 ASN A CA 1
ATOM 670 C C . ASN A 1 88 ? 3.665 4.921 -14.931 1.00 86.81 88 ASN A C 1
ATOM 672 O O . ASN A 1 88 ? 2.749 5.102 -14.142 1.00 86.81 88 ASN A O 1
ATOM 676 N N . GLU A 1 89 ? 4.874 4.501 -14.580 1.00 85.62 89 GLU A N 1
ATOM 677 C CA . GLU A 1 89 ? 5.291 4.222 -13.215 1.00 85.62 89 GLU A CA 1
ATOM 678 C C . GLU A 1 89 ? 6.725 4.705 -13.042 1.00 85.62 89 GLU A C 1
ATOM 680 O O . GLU A 1 89 ? 7.510 4.720 -14.000 1.00 85.62 89 GLU A O 1
ATOM 685 N N . PHE A 1 90 ? 7.062 5.122 -11.828 1.00 86.38 90 PHE A N 1
ATOM 686 C CA . PHE A 1 90 ? 8.387 5.609 -11.496 1.00 86.38 90 PHE A CA 1
ATOM 687 C C . PHE A 1 90 ? 8.880 4.964 -10.206 1.00 86.38 90 PHE A C 1
ATOM 689 O O . PHE A 1 90 ? 8.157 4.945 -9.219 1.00 86.38 90 PHE A O 1
ATOM 696 N N . ILE A 1 91 ? 10.109 4.447 -10.209 1.00 85.19 91 ILE A N 1
ATOM 697 C CA . ILE A 1 91 ? 10.741 3.833 -9.039 1.00 85.19 91 ILE A CA 1
ATOM 698 C C . ILE A 1 91 ? 12.012 4.605 -8.692 1.00 85.19 91 ILE A C 1
ATOM 700 O O . ILE A 1 91 ? 12.906 4.788 -9.522 1.00 85.19 91 ILE A O 1
ATOM 704 N N . PHE A 1 92 ? 12.128 5.016 -7.434 1.00 85.06 92 PHE A N 1
ATOM 705 C CA . PHE A 1 92 ? 13.349 5.627 -6.923 1.00 85.06 92 PHE A CA 1
ATOM 706 C C . PHE A 1 92 ? 14.402 4.564 -6.589 1.00 85.06 92 PHE A C 1
ATOM 708 O O . PHE A 1 92 ? 14.110 3.570 -5.934 1.00 85.06 92 PHE A O 1
ATOM 715 N N . LEU A 1 93 ? 15.649 4.745 -7.023 1.00 78.62 93 LEU A N 1
ATOM 716 C CA . LEU A 1 93 ? 16.712 3.752 -6.818 1.00 78.62 93 LEU A CA 1
ATOM 717 C C . LEU A 1 93 ? 17.005 3.519 -5.323 1.00 78.62 93 LEU A C 1
ATOM 719 O O . LEU A 1 93 ? 17.394 2.422 -4.926 1.00 78.62 93 LEU A O 1
ATOM 723 N N . GLU A 1 94 ? 16.773 4.532 -4.491 1.00 73.88 94 GLU A N 1
ATOM 724 C CA . GLU A 1 94 ? 16.923 4.490 -3.038 1.00 73.88 94 GLU A CA 1
ATOM 725 C C . GLU A 1 94 ? 16.010 3.433 -2.390 1.00 73.88 94 GLU A C 1
ATOM 727 O O . GLU A 1 94 ? 16.439 2.739 -1.458 1.00 73.88 94 GLU A O 1
ATOM 732 N N . SER A 1 95 ? 14.794 3.245 -2.922 1.00 60.16 95 SER A N 1
ATOM 733 C CA . SER A 1 95 ? 13.853 2.216 -2.456 1.00 60.16 95 SER A CA 1
ATOM 734 C C . SER A 1 95 ? 14.280 0.804 -2.868 1.00 60.16 95 SER A C 1
ATOM 736 O O . SER A 1 95 ? 13.960 -0.167 -2.189 1.00 60.16 95 SER A O 1
ATOM 738 N N . VAL A 1 96 ? 15.073 0.676 -3.938 1.00 58.34 96 VAL A N 1
ATOM 739 C CA . VAL A 1 96 ? 15.592 -0.611 -4.429 1.00 58.34 96 VAL A CA 1
ATOM 740 C C . VAL A 1 96 ? 16.797 -1.083 -3.607 1.00 58.34 96 VAL A C 1
ATOM 742 O O . VAL A 1 96 ? 16.973 -2.282 -3.393 1.00 58.34 96 VAL A O 1
ATOM 745 N N . THR A 1 97 ? 17.630 -0.160 -3.116 1.00 55.00 97 THR A N 1
ATOM 746 C CA . THR A 1 97 ? 18.805 -0.490 -2.285 1.00 55.00 97 THR A CA 1
ATOM 747 C C . THR A 1 97 ? 18.484 -0.816 -0.825 1.00 55.00 97 THR A C 1
ATOM 749 O O . THR A 1 97 ? 19.337 -1.378 -0.141 1.00 55.00 97 THR A O 1
ATOM 752 N N . THR A 1 98 ? 17.282 -0.498 -0.340 1.00 46.62 98 THR A N 1
ATOM 753 C CA . THR A 1 98 ? 16.867 -0.649 1.069 1.00 46.62 98 THR A CA 1
ATOM 754 C C . THR A 1 98 ? 16.064 -1.927 1.350 1.00 46.62 98 THR A C 1
ATOM 756 O O . THR A 1 98 ? 15.202 -1.941 2.215 1.00 46.62 98 THR A O 1
ATOM 759 N N . ASP A 1 99 ? 16.433 -3.026 0.688 1.00 35.31 99 ASP A N 1
ATOM 760 C CA . ASP A 1 99 ? 15.868 -4.382 0.788 1.00 35.31 99 ASP A CA 1
ATOM 761 C C . ASP A 1 99 ? 14.774 -4.724 -0.235 1.00 35.31 99 ASP A C 1
ATOM 763 O O . ASP A 1 99 ? 13.716 -4.104 -0.346 1.00 35.31 99 ASP A O 1
ATOM 767 N N . SER A 1 100 ? 15.032 -5.834 -0.930 1.00 40.75 100 SER A N 1
ATOM 768 C CA . SER A 1 100 ? 14.099 -6.639 -1.715 1.00 40.75 100 SER A CA 1
ATOM 769 C C . SER A 1 100 ? 12.719 -6.753 -1.056 1.00 40.75 100 SER A C 1
ATOM 771 O O . SER A 1 100 ? 12.488 -7.632 -0.224 1.00 40.75 100 SER A O 1
ATOM 773 N N . SER A 1 101 ? 11.787 -5.880 -1.439 1.00 33.25 101 SER A N 1
ATOM 774 C CA . SER A 1 101 ? 10.409 -5.932 -0.947 1.00 33.25 101 SER A CA 1
ATOM 775 C C . SER A 1 101 ? 9.375 -5.355 -1.922 1.00 33.25 101 SER A C 1
ATOM 777 O O . SER A 1 101 ? 8.402 -4.748 -1.488 1.00 33.25 101 SER A O 1
ATOM 779 N N . SER A 1 102 ? 9.496 -5.688 -3.217 1.00 34.66 102 SER A N 1
ATOM 780 C CA . SER A 1 102 ? 8.460 -5.598 -4.281 1.00 34.66 102 SER A CA 1
ATOM 781 C C . SER A 1 102 ? 7.810 -4.215 -4.539 1.00 34.66 102 SER A C 1
ATOM 783 O O . SER A 1 102 ? 7.354 -3.558 -3.601 1.00 34.66 102 SER A O 1
ATOM 785 N N . PRO A 1 103 ? 7.695 -3.794 -5.816 1.00 38.16 103 PRO A N 1
ATOM 786 C CA . PRO A 1 103 ? 7.223 -2.465 -6.179 1.00 38.16 103 PRO A CA 1
ATOM 787 C C . PRO A 1 103 ? 5.717 -2.377 -5.925 1.00 38.16 103 PRO A C 1
ATOM 789 O O . PRO A 1 103 ? 4.953 -3.260 -6.314 1.00 38.16 103 PRO A O 1
ATOM 792 N N . ALA A 1 104 ? 5.303 -1.335 -5.218 1.00 36.41 104 ALA A N 1
ATOM 793 C CA . ALA A 1 104 ? 3.931 -0.871 -5.227 1.00 36.41 104 ALA A CA 1
ATOM 794 C C . ALA A 1 104 ? 3.993 0.509 -5.870 1.00 36.41 104 ALA A C 1
ATOM 796 O O . ALA A 1 104 ? 4.668 1.386 -5.343 1.00 36.41 104 ALA A O 1
ATOM 797 N N . SER A 1 105 ? 3.354 0.610 -7.030 1.00 34.22 105 SER A N 1
ATOM 798 C CA . SER A 1 105 ? 2.852 1.825 -7.658 1.00 34.22 105 SER A CA 1
ATOM 799 C C . SER A 1 105 ? 2.716 2.994 -6.678 1.00 34.22 105 SER A C 1
ATOM 801 O O . SER A 1 105 ? 1.827 2.979 -5.821 1.00 34.22 105 SER A O 1
ATOM 803 N N . ASP A 1 106 ? 3.578 3.995 -6.839 1.00 35.03 106 ASP A N 1
ATOM 804 C CA . ASP A 1 106 ? 3.402 5.319 -6.250 1.00 35.03 106 ASP A CA 1
ATOM 805 C C . ASP A 1 106 ? 2.285 6.038 -7.029 1.00 35.03 106 ASP A C 1
ATOM 807 O O . ASP A 1 106 ? 2.530 6.797 -7.969 1.00 35.03 106 ASP A O 1
ATOM 811 N N . GLU A 1 107 ? 1.034 5.739 -6.670 1.00 33.66 107 GLU A N 1
ATOM 812 C CA . GLU A 1 107 ? -0.064 6.689 -6.829 1.00 33.66 107 GLU A CA 1
ATOM 813 C C . GLU A 1 107 ? -0.084 7.599 -5.596 1.00 33.66 107 GLU A C 1
ATOM 815 O O . GLU A 1 107 ? -0.185 7.142 -4.460 1.00 33.66 107 GLU A O 1
ATOM 820 N N . ASP A 1 108 ? 0.038 8.890 -5.893 1.00 32.06 108 ASP A N 1
ATOM 821 C CA . ASP A 1 108 ? -0.195 10.064 -5.061 1.00 32.06 108 ASP A CA 1
ATOM 822 C C . ASP A 1 108 ? 0.589 10.221 -3.747 1.00 32.06 108 ASP A C 1
ATOM 824 O O . ASP A 1 108 ? 0.237 9.734 -2.672 1.00 32.06 108 ASP A O 1
ATOM 828 N N . ASP A 1 109 ? 1.555 11.145 -3.834 1.00 34.25 109 ASP A N 1
ATOM 829 C CA . ASP A 1 109 ? 1.830 12.161 -2.817 1.00 34.25 109 ASP A CA 1
ATOM 830 C C . ASP A 1 109 ? 0.530 12.900 -2.435 1.00 34.25 109 ASP A C 1
ATOM 832 O O . ASP A 1 109 ? 0.290 14.057 -2.782 1.00 34.25 109 ASP A O 1
ATOM 836 N N . THR A 1 110 ? -0.311 12.243 -1.650 1.00 33.62 110 THR A N 1
ATOM 837 C CA . THR A 1 110 ? -1.102 12.933 -0.648 1.00 33.62 110 THR A CA 1
ATOM 838 C C . THR A 1 110 ? -0.556 12.447 0.677 1.00 33.62 110 THR A C 1
ATOM 840 O O . THR A 1 110 ? -0.759 11.292 1.051 1.00 33.62 110 THR A O 1
ATOM 843 N N . TYR A 1 111 ? 0.133 13.331 1.404 1.00 39.56 111 TYR A N 1
ATOM 844 C CA . TYR A 1 111 ? 0.182 13.250 2.861 1.00 39.56 111 TYR A CA 1
ATOM 845 C C . TYR A 1 111 ? -1.273 13.243 3.335 1.00 39.56 111 TYR A C 1
ATOM 847 O O . TYR A 1 111 ? -1.858 14.282 3.616 1.00 39.56 111 TYR A O 1
ATOM 855 N N . SER A 1 112 ? -1.895 12.070 3.316 1.00 45.03 112 SER A N 1
ATOM 856 C CA . SER A 1 112 ? -3.177 11.847 3.941 1.00 45.03 112 SER A CA 1
ATOM 857 C C . SER A 1 112 ? -2.868 11.937 5.417 1.00 45.03 112 SER A C 1
ATOM 859 O O . SER A 1 112 ? -2.265 11.019 5.989 1.00 45.03 112 SER A O 1
ATOM 861 N N . ASP A 1 113 ? -3.188 13.096 5.988 1.00 55.09 113 ASP A N 1
ATOM 862 C CA . ASP A 1 113 ? -3.074 13.327 7.410 1.00 55.09 113 ASP A CA 1
ATOM 863 C C . ASP A 1 113 ? -3.672 12.103 8.122 1.00 55.09 113 ASP A C 1
ATOM 865 O O . ASP A 1 113 ? -4.764 11.645 7.768 1.00 55.09 113 ASP A O 1
ATOM 869 N N . PRO A 1 114 ? -2.962 11.507 9.093 1.00 57.06 114 PRO A N 1
ATOM 870 C CA . PRO A 1 114 ? -3.472 10.354 9.833 1.00 57.06 114 PRO A CA 1
ATOM 871 C C . PRO A 1 114 ? -4.828 10.641 10.513 1.00 57.06 114 PRO A C 1
ATOM 873 O O . PRO A 1 114 ? -5.544 9.700 10.859 1.00 57.06 114 PRO A O 1
ATOM 876 N N . ASP A 1 115 ? -5.211 11.916 10.618 1.00 58.62 115 ASP A N 1
ATOM 877 C CA . ASP A 1 115 ? -6.520 12.394 11.060 1.00 58.62 115 ASP A CA 1
ATOM 878 C C . ASP A 1 115 ? -7.645 12.042 10.060 1.00 58.62 115 ASP A C 1
ATOM 880 O O . ASP A 1 115 ? -8.661 11.486 10.477 1.00 58.62 115 ASP A O 1
ATOM 884 N N . ASP A 1 116 ? -7.454 12.229 8.747 1.00 64.88 116 ASP A N 1
ATOM 885 C CA . ASP A 1 116 ? -8.468 11.915 7.717 1.00 64.88 116 ASP A CA 1
ATOM 886 C C . ASP A 1 116 ? -8.779 10.414 7.658 1.00 64.88 116 ASP A C 1
ATOM 888 O O . ASP A 1 116 ? -9.920 9.985 7.458 1.00 64.88 116 ASP A O 1
ATOM 892 N N . LEU A 1 117 ? -7.756 9.581 7.862 1.00 69.19 117 LEU A N 1
ATOM 893 C CA . LEU A 1 117 ? -7.956 8.142 7.975 1.00 69.19 117 LEU A CA 1
ATOM 894 C C . LEU A 1 117 ? -8.748 7.767 9.214 1.00 69.19 117 LEU A C 1
ATOM 896 O O . LEU A 1 117 ? -9.548 6.838 9.148 1.00 69.19 117 LEU A O 1
ATOM 900 N N . SER A 1 118 ? -8.499 8.435 10.340 1.00 68.00 118 SER A N 1
ATOM 901 C CA . SER A 1 118 ? -9.198 8.124 11.581 1.00 68.00 118 SER A CA 1
ATOM 902 C C . SER A 1 118 ? -10.705 8.343 11.422 1.00 68.00 118 SER A 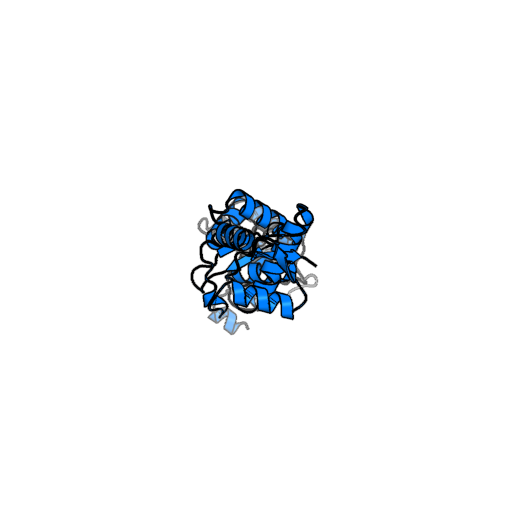C 1
ATOM 904 O O . SER A 1 118 ? -11.474 7.432 11.719 1.00 68.00 118 SER A O 1
ATOM 906 N N . GLU A 1 119 ? -11.123 9.449 10.802 1.00 69.94 119 GLU A N 1
ATOM 907 C CA . GLU A 1 119 ? -12.537 9.749 10.550 1.00 69.94 119 GLU A CA 1
ATOM 908 C C . GLU A 1 119 ? -13.184 8.730 9.595 1.00 69.94 119 GLU A C 1
ATOM 910 O O . GLU A 1 119 ? -14.297 8.247 9.823 1.00 69.94 119 GLU A O 1
ATOM 915 N N . VAL A 1 120 ? -12.470 8.332 8.538 1.00 74.81 120 VAL A N 1
ATOM 916 C CA . VAL A 1 120 ? -12.951 7.309 7.598 1.00 74.81 120 VAL A CA 1
ATOM 917 C C . VAL A 1 120 ? -13.074 5.947 8.283 1.00 74.81 120 VAL A C 1
ATOM 919 O O . VAL A 1 120 ? -14.074 5.254 8.094 1.00 74.81 120 VAL A O 1
ATOM 922 N N . LEU A 1 121 ? -12.094 5.562 9.101 1.00 74.50 121 LEU A N 1
ATOM 923 C CA . LEU A 1 121 ? -12.120 4.318 9.869 1.00 74.50 121 LEU A CA 1
ATOM 924 C C . LEU A 1 121 ? -13.277 4.304 10.872 1.00 74.50 121 LEU A C 1
ATOM 926 O O . LEU A 1 121 ? -13.975 3.295 10.979 1.00 74.50 121 LEU A O 1
ATOM 930 N N . GLU A 1 122 ? -13.518 5.416 11.562 1.00 71.50 122 GLU A N 1
ATOM 931 C CA . GLU A 1 122 ? -14.655 5.574 12.468 1.00 71.50 122 GLU A CA 1
ATOM 932 C C . GLU A 1 122 ? -15.981 5.414 11.725 1.00 71.50 122 GLU A C 1
ATOM 934 O O . GLU A 1 122 ? -16.840 4.632 12.138 1.00 71.50 122 GLU A O 1
ATOM 939 N N . LYS A 1 123 ? -16.123 6.074 10.573 1.00 73.88 123 LYS A N 1
ATOM 940 C CA . LYS A 1 123 ? -17.320 5.960 9.741 1.00 73.88 123 LYS A CA 1
ATOM 941 C C . LYS A 1 123 ? -17.564 4.518 9.299 1.00 73.88 123 LYS A C 1
ATOM 943 O O . LYS A 1 123 ? -18.676 4.017 9.455 1.00 73.88 123 LYS A O 1
ATOM 948 N N . ILE A 1 124 ? -16.527 3.828 8.822 1.00 75.19 124 ILE A N 1
ATOM 949 C CA . ILE A 1 124 ? -16.613 2.430 8.376 1.00 75.19 124 ILE A CA 1
ATOM 950 C C . ILE A 1 124 ? -17.032 1.511 9.526 1.00 75.19 124 ILE A C 1
ATOM 952 O O . ILE A 1 124 ? -17.928 0.687 9.353 1.00 75.19 124 ILE A O 1
ATOM 956 N N . ILE A 1 125 ? -16.412 1.649 10.702 1.00 72.56 125 ILE A N 1
ATOM 957 C CA . ILE A 1 125 ? -16.759 0.817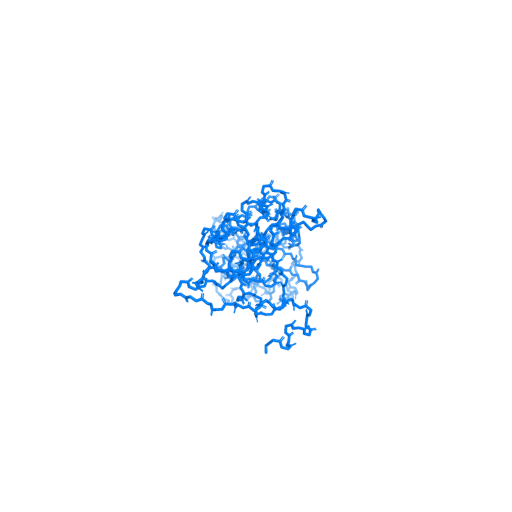 11.859 1.00 72.56 125 ILE A CA 1
ATOM 958 C C . ILE A 1 125 ? -18.182 1.132 12.339 1.00 72.56 125 ILE A C 1
ATOM 960 O O . ILE A 1 125 ? -18.899 0.215 12.717 1.00 72.56 125 ILE A O 1
ATOM 964 N N . SER A 1 126 ? -18.631 2.389 12.297 1.00 70.31 126 SER A N 1
ATOM 965 C CA . SER A 1 126 ? -20.004 2.736 12.690 1.00 70.31 126 SER A CA 1
ATOM 966 C C . SER A 1 126 ? -21.080 2.175 11.750 1.00 70.31 126 SER A C 1
ATOM 968 O O . SER A 1 126 ? -22.163 1.832 12.217 1.00 70.31 126 SER A O 1
ATOM 970 N N . ASP A 1 127 ? -20.778 2.058 10.454 1.00 70.56 127 ASP A N 1
ATOM 971 C CA . ASP A 1 127 ? -21.722 1.604 9.425 1.00 70.56 127 ASP A CA 1
ATOM 972 C C . ASP A 1 127 ? -21.764 0.070 9.294 1.00 70.56 127 ASP A C 1
ATOM 974 O O . ASP A 1 127 ? -22.804 -0.499 8.968 1.00 70.56 127 ASP A O 1
ATOM 978 N N . GLN A 1 128 ? -20.642 -0.613 9.564 1.00 67.50 128 GLN A N 1
ATOM 979 C CA . GLN A 1 128 ? -20.489 -2.058 9.330 1.00 67.50 128 GLN A CA 1
ATOM 980 C C . GLN A 1 128 ? -20.142 -2.895 10.567 1.00 67.50 128 GLN A C 1
ATOM 982 O O . GLN A 1 128 ? -19.804 -4.069 10.432 1.00 67.50 128 GLN A O 1
ATOM 987 N N . ALA A 1 129 ? -20.209 -2.337 11.776 1.00 67.06 129 ALA A N 1
ATOM 988 C CA . ALA A 1 129 ? -20.025 -3.146 12.977 1.00 67.06 129 ALA A CA 1
ATOM 989 C C . ALA A 1 129 ? -21.139 -4.195 13.145 1.00 67.06 129 ALA A C 1
ATOM 991 O O . ALA A 1 129 ? -22.321 -3.920 12.931 1.00 67.06 129 ALA A O 1
ATOM 992 N N . ASP A 1 130 ? -20.748 -5.384 13.611 1.00 63.91 130 ASP A N 1
ATOM 993 C CA . ASP A 1 130 ? -21.672 -6.456 13.983 1.00 63.91 130 ASP A CA 1
ATOM 994 C C . ASP A 1 130 ? -22.560 -6.058 15.179 1.00 63.91 130 ASP A C 1
ATOM 996 O O . ASP A 1 130 ? -22.364 -5.029 15.829 1.00 63.91 130 ASP A O 1
ATOM 1000 N N . THR A 1 131 ? -23.502 -6.932 15.555 1.00 51.94 131 THR A N 1
ATOM 1001 C CA . THR A 1 131 ? -24.406 -6.761 16.712 1.00 51.94 131 THR A CA 1
ATOM 1002 C C . THR A 1 131 ? -23.676 -6.461 18.039 1.00 51.94 131 THR A C 1
ATOM 1004 O O . THR A 1 131 ? -24.253 -5.823 18.917 1.00 51.94 131 THR A O 1
ATOM 1007 N N . ASP A 1 132 ? -22.396 -6.839 18.163 1.00 54.84 132 ASP A N 1
ATOM 1008 C CA . ASP A 1 132 ? -21.528 -6.582 19.330 1.00 54.84 132 ASP A CA 1
ATOM 1009 C C . ASP A 1 132 ? -20.678 -5.291 19.239 1.00 54.84 132 ASP A C 1
ATOM 1011 O O . ASP A 1 132 ? -19.871 -4.977 20.134 1.00 54.84 132 ASP A O 1
ATOM 1015 N N . GLY A 1 133 ? -20.837 -4.514 18.164 1.00 63.78 133 GLY A N 1
ATOM 1016 C CA . GLY A 1 133 ? -20.053 -3.305 17.911 1.00 63.78 133 GLY A CA 1
ATOM 1017 C C . GLY A 1 133 ? -18.596 -3.593 17.527 1.00 63.78 133 GLY A C 1
ATOM 1018 O O . GLY A 1 133 ? -17.739 -2.726 17.686 1.00 63.78 133 GLY A O 1
ATOM 1019 N N . THR A 1 134 ? -18.289 -4.822 17.105 1.00 68.50 134 THR A N 1
ATOM 1020 C CA . THR A 1 134 ? -16.951 -5.256 16.678 1.00 68.50 134 THR A CA 1
ATOM 1021 C C . THR A 1 134 ? -16.935 -5.528 15.183 1.00 68.50 134 THR A C 1
ATOM 1023 O O . THR A 1 134 ? -17.935 -5.984 14.644 1.00 68.50 134 THR A O 1
ATOM 1026 N N . MET A 1 135 ? -15.791 -5.323 14.539 1.00 75.12 135 MET A N 1
ATOM 1027 C CA . MET A 1 135 ? -15.570 -5.687 13.141 1.00 75.12 135 MET A CA 1
ATOM 1028 C C . MET A 1 135 ? -14.212 -6.377 12.995 1.00 75.12 135 MET A C 1
ATOM 1030 O O . MET A 1 135 ? -13.274 -6.087 13.739 1.00 75.12 135 MET A O 1
ATOM 1034 N N . PHE A 1 136 ? -14.074 -7.316 12.062 1.00 75.56 136 PHE A N 1
ATOM 1035 C CA . PHE A 1 136 ? -12.777 -7.939 11.802 1.00 75.56 136 PHE A CA 1
ATOM 1036 C C . PHE A 1 136 ? -11.839 -6.973 11.080 1.00 75.56 136 PHE A C 1
ATOM 1038 O O . PHE A 1 136 ? -12.235 -6.265 10.160 1.00 75.56 136 PHE A O 1
ATOM 1045 N N . VAL A 1 137 ? -10.555 -6.992 11.434 1.00 77.62 137 VAL A N 1
ATOM 1046 C CA . VAL A 1 137 ? -9.530 -6.146 10.801 1.00 77.62 137 VAL A CA 1
ATOM 1047 C C . VAL A 1 137 ? -9.379 -6.457 9.312 1.00 77.62 137 VAL A C 1
ATOM 1049 O O . VAL A 1 137 ? -9.168 -5.558 8.504 1.00 77.62 137 VAL A O 1
ATOM 1052 N N . SER A 1 138 ? -9.537 -7.723 8.925 1.00 75.81 138 SER A N 1
ATOM 1053 C CA . SER A 1 138 ? -9.534 -8.139 7.519 1.00 75.81 138 SER A CA 1
ATOM 1054 C C . SER A 1 138 ? -10.724 -7.584 6.738 1.00 75.81 138 SER A C 1
ATOM 1056 O O . SER A 1 138 ? -10.605 -7.318 5.545 1.00 75.81 138 SER A O 1
ATOM 1058 N N . GLU A 1 139 ? -11.868 -7.427 7.397 1.00 76.44 139 GLU A N 1
ATOM 1059 C CA . GLU A 1 139 ? -13.093 -6.900 6.803 1.00 76.44 139 GLU A CA 1
ATOM 1060 C C . GLU A 1 139 ? -13.034 -5.378 6.721 1.00 76.44 139 GLU A C 1
ATOM 1062 O O . GLU A 1 139 ? -13.278 -4.825 5.653 1.00 76.44 139 GLU A O 1
ATOM 1067 N N . LEU A 1 140 ? -12.528 -4.731 7.777 1.00 79.12 140 LEU A N 1
ATOM 1068 C CA . LEU A 1 140 ? -12.191 -3.313 7.772 1.00 79.12 140 LEU A CA 1
ATOM 1069 C C . LEU A 1 140 ? -11.210 -2.975 6.646 1.00 79.12 140 LEU A C 1
ATOM 1071 O O . LEU A 1 140 ? -11.408 -2.012 5.916 1.00 79.12 140 LEU A O 1
ATOM 1075 N N . LYS A 1 141 ? -10.152 -3.773 6.469 1.00 79.25 141 LYS A N 1
ATOM 1076 C CA . LYS A 1 141 ? -9.186 -3.556 5.387 1.00 79.25 141 LYS A CA 1
ATOM 1077 C C . LYS A 1 141 ? -9.856 -3.663 4.014 1.00 79.25 141 LYS A C 1
ATOM 1079 O O . LYS A 1 141 ? -9.579 -2.856 3.134 1.00 79.25 141 LYS A O 1
ATOM 1084 N N . LYS A 1 142 ? -10.748 -4.639 3.815 1.00 79.06 142 LYS A N 1
ATOM 1085 C CA . LYS A 1 142 ? -11.484 -4.799 2.549 1.00 79.06 142 LYS A CA 1
ATOM 1086 C C . LYS A 1 142 ? -12.430 -3.632 2.274 1.00 79.06 142 LYS A C 1
ATOM 1088 O O . LYS A 1 142 ? -12.527 -3.199 1.130 1.00 79.06 142 LYS A O 1
ATOM 1093 N N . THR A 1 143 ? -13.131 -3.132 3.287 1.00 78.19 143 THR A N 1
ATOM 1094 C CA . THR A 1 143 ? -14.070 -2.012 3.137 1.00 78.19 143 THR A CA 1
ATOM 1095 C C . THR A 1 143 ? -13.329 -0.693 2.939 1.00 78.19 143 THR A C 1
ATOM 1097 O O . THR A 1 143 ? -13.718 0.088 2.073 1.00 78.19 143 THR A O 1
ATOM 1100 N N . LEU A 1 144 ? -12.204 -0.499 3.632 1.00 79.06 144 LEU A N 1
ATOM 1101 C CA . LEU A 1 144 ? -11.297 0.626 3.421 1.00 79.06 144 LEU A CA 1
ATOM 1102 C C . LEU A 1 144 ? -10.737 0.637 1.998 1.00 79.06 144 LEU A C 1
ATOM 1104 O O . LEU A 1 144 ? -10.874 1.648 1.326 1.00 79.06 144 LEU A O 1
ATOM 1108 N N . LEU A 1 145 ? -10.221 -0.489 1.494 1.00 78.94 145 LEU A N 1
ATOM 1109 C CA . LEU A 1 145 ? -9.745 -0.597 0.106 1.00 78.94 145 LEU A CA 1
ATOM 1110 C C . LEU A 1 145 ? -10.863 -0.393 -0.930 1.00 78.94 145 LEU A C 1
ATOM 1112 O O . LEU A 1 145 ? -10.603 0.033 -2.049 1.00 78.94 145 LEU A O 1
ATOM 1116 N N . ARG A 1 146 ? -12.122 -0.679 -0.577 1.00 76.12 146 ARG A N 1
ATOM 1117 C CA . ARG A 1 146 ? -13.273 -0.431 -1.457 1.00 76.12 146 ARG A CA 1
ATOM 1118 C C . ARG A 1 146 ? -13.662 1.048 -1.516 1.00 76.12 146 ARG A C 1
ATOM 1120 O O . ARG A 1 146 ? -14.136 1.499 -2.553 1.00 76.12 146 ARG A O 1
ATOM 1127 N N . LEU A 1 147 ? -13.512 1.776 -0.410 1.00 72.19 147 LEU A N 1
ATOM 1128 C CA . LEU A 1 147 ? -13.811 3.211 -0.319 1.00 72.19 147 LEU A CA 1
ATOM 1129 C C . LEU A 1 147 ? -12.628 4.086 -0.753 1.00 72.19 147 LEU A C 1
ATOM 1131 O O . LEU A 1 147 ? -12.832 5.176 -1.279 1.00 72.19 147 LEU A O 1
ATOM 1135 N N . ARG A 1 148 ? -11.406 3.607 -0.520 1.00 72.06 148 ARG A N 1
ATOM 1136 C CA . ARG A 1 148 ? -10.121 4.245 -0.816 1.00 72.06 148 ARG A CA 1
ATOM 1137 C C . ARG A 1 148 ? -9.190 3.195 -1.445 1.00 72.06 148 ARG A C 1
ATOM 1139 O O . ARG A 1 148 ? -8.401 2.581 -0.726 1.00 72.06 148 ARG A O 1
ATOM 1146 N N . PRO A 1 149 ? -9.282 2.958 -2.765 1.00 68.75 149 PRO A N 1
ATOM 1147 C CA . PRO A 1 149 ? -8.409 2.003 -3.455 1.00 68.75 149 PRO A CA 1
ATOM 1148 C C . PRO A 1 149 ? -6.922 2.392 -3.405 1.00 68.75 149 PRO A C 1
ATOM 1150 O O . PRO A 1 149 ? -6.072 1.512 -3.459 1.00 68.75 149 PRO A O 1
ATOM 1153 N N . GLU A 1 150 ? -6.623 3.677 -3.209 1.00 64.81 150 GLU A N 1
ATOM 1154 C CA . GLU A 1 150 ? -5.273 4.240 -3.038 1.00 64.81 150 GLU A CA 1
ATOM 1155 C C . GLU A 1 150 ? -4.655 3.944 -1.653 1.00 64.81 150 GLU A C 1
ATOM 1157 O O . GLU A 1 150 ? -3.481 4.215 -1.405 1.00 64.81 150 GLU A O 1
ATOM 1162 N N . PHE A 1 151 ? -5.426 3.400 -0.702 1.00 72.38 151 PHE A N 1
ATOM 1163 C CA . PHE A 1 151 ? -4.927 3.145 0.648 1.00 72.38 151 PHE A CA 1
ATOM 1164 C C . PHE A 1 151 ? -3.891 2.004 0.674 1.00 72.38 151 PHE A C 1
ATOM 1166 O O . PHE A 1 151 ? -4.191 0.860 0.331 1.00 72.38 151 PHE A O 1
ATOM 1173 N N . SER A 1 152 ? -2.693 2.291 1.192 1.00 66.50 152 SER A N 1
ATOM 1174 C CA . SER A 1 152 ? -1.589 1.335 1.343 1.00 66.50 152 SER A CA 1
ATOM 1175 C C . SER A 1 152 ? -0.998 1.404 2.750 1.00 66.50 152 SER A C 1
ATOM 1177 O O . SER A 1 152 ? -0.679 2.474 3.244 1.00 66.50 152 SER A O 1
ATOM 1179 N N . GLU A 1 153 ? -0.770 0.275 3.427 1.00 69.56 153 GLU A N 1
ATOM 1180 C CA . GLU A 1 153 ? -0.113 0.309 4.748 1.00 69.56 153 GLU A CA 1
ATOM 1181 C C . GLU A 1 153 ? 1.345 0.768 4.682 1.00 69.56 153 GLU A C 1
ATOM 1183 O O . GLU A 1 153 ? 1.889 1.284 5.665 1.00 69.56 153 GLU A O 1
ATOM 1188 N N . LYS A 1 154 ? 1.965 0.589 3.511 1.00 65.31 154 LYS A N 1
ATOM 1189 C CA . LYS A 1 154 ? 3.347 0.981 3.256 1.00 65.31 154 LYS A CA 1
ATOM 1190 C C . LYS A 1 154 ? 3.492 2.494 3.121 1.00 65.31 154 LYS A C 1
ATOM 1192 O O . LYS A 1 154 ? 4.505 3.005 3.587 1.00 65.31 154 LYS A O 1
ATOM 1197 N N . SER A 1 155 ? 2.497 3.203 2.573 1.00 62.81 155 SER A N 1
ATOM 1198 C CA . SER A 1 155 ? 2.547 4.674 2.474 1.00 62.81 155 SER A CA 1
ATOM 1199 C C . SER A 1 155 ? 2.554 5.338 3.854 1.00 62.81 155 SER A C 1
ATOM 1201 O O . SER A 1 155 ? 3.164 6.384 4.045 1.00 62.81 155 SER A O 1
ATOM 1203 N N . TYR A 1 156 ? 1.992 4.664 4.859 1.00 63.72 156 TYR A N 1
ATOM 1204 C CA . TYR A 1 156 ? 2.060 5.076 6.262 1.00 63.72 156 TYR A CA 1
ATOM 1205 C C . TYR A 1 156 ? 3.280 4.529 7.022 1.00 63.72 156 TYR A C 1
ATOM 1207 O O . TYR A 1 156 ? 3.427 4.789 8.214 1.00 63.72 156 TYR A O 1
ATOM 1215 N N . GLY A 1 157 ? 4.161 3.765 6.369 1.00 63.69 157 GLY A N 1
ATOM 1216 C CA . GLY A 1 157 ? 5.376 3.217 6.979 1.00 63.69 157 GLY A CA 1
ATOM 1217 C C . GLY A 1 157 ? 5.160 1.987 7.871 1.00 63.69 157 GLY A C 1
ATOM 1218 O O . GLY A 1 157 ? 6.027 1.662 8.686 1.00 63.69 157 GLY A O 1
ATOM 1219 N N . TYR A 1 158 ? 4.033 1.274 7.742 1.00 72.62 158 TYR A N 1
ATOM 1220 C CA . TYR A 1 158 ? 3.729 0.105 8.574 1.00 72.62 158 TYR A CA 1
ATOM 1221 C C . TYR A 1 158 ? 3.773 -1.213 7.794 1.00 72.62 158 TYR A C 1
ATOM 1223 O O . TYR A 1 158 ? 3.259 -1.353 6.690 1.00 72.62 158 TYR A O 1
ATOM 1231 N N . SER A 1 159 ? 4.348 -2.243 8.425 1.00 65.69 159 SER A N 1
ATOM 1232 C CA . SER A 1 159 ? 4.471 -3.596 7.848 1.00 65.69 159 SER A CA 1
ATOM 1233 C C . SER A 1 159 ? 3.175 -4.409 7.875 1.00 65.69 159 SER A C 1
ATOM 1235 O O . SER A 1 159 ? 3.080 -5.436 7.208 1.00 65.69 159 SER A O 1
ATOM 1237 N N . SER A 1 160 ? 2.179 -3.997 8.662 1.00 69.81 160 SER A N 1
ATOM 1238 C CA . SER A 1 160 ? 0.861 -4.627 8.663 1.00 69.81 160 SER A CA 1
ATOM 1239 C C . SER A 1 160 ? -0.225 -3.650 9.094 1.00 69.81 160 SER A C 1
ATOM 1241 O O . SER A 1 160 ? 0.000 -2.775 9.933 1.00 69.81 160 SER A O 1
ATOM 1243 N N . PHE A 1 161 ? -1.434 -3.863 8.575 1.00 72.06 161 PHE A N 1
ATOM 1244 C CA . PHE A 1 161 ? -2.613 -3.074 8.928 1.00 72.06 161 PHE A CA 1
ATOM 1245 C C . PHE A 1 161 ? -2.928 -3.131 10.430 1.00 72.06 161 PHE A C 1
ATOM 1247 O O . PHE A 1 161 ? -3.313 -2.137 11.032 1.00 72.06 161 PHE A O 1
ATOM 1254 N N . GLY A 1 162 ? -2.663 -4.275 11.072 1.00 70.75 162 GLY A N 1
ATOM 1255 C CA . GLY A 1 162 ? -2.783 -4.415 12.525 1.00 70.75 162 GLY A CA 1
ATOM 1256 C C . GLY A 1 162 ? -1.804 -3.532 13.309 1.00 70.75 162 GLY A C 1
ATOM 1257 O O . GLY A 1 162 ? -2.178 -2.983 14.339 1.00 70.75 162 GLY A O 1
ATOM 1258 N N . LYS A 1 163 ? -0.568 -3.342 12.820 1.00 73.69 163 LYS A N 1
ATOM 1259 C CA . LYS A 1 163 ? 0.397 -2.424 13.455 1.00 73.69 163 LYS A CA 1
ATOM 1260 C C . LYS A 1 163 ? -0.025 -0.968 13.295 1.00 73.69 163 LYS A C 1
ATOM 1262 O O . LYS A 1 163 ? 0.066 -0.224 14.266 1.00 73.69 163 LYS A O 1
ATOM 1267 N N . LEU A 1 164 ? -0.513 -0.594 12.110 1.00 75.19 164 LEU A N 1
ATOM 1268 C CA . LEU A 1 164 ? -1.084 0.731 11.868 1.00 75.19 164 LEU A CA 1
ATOM 1269 C C . LEU A 1 164 ? -2.240 0.994 12.842 1.00 75.19 164 LEU A C 1
ATOM 1271 O O . LEU A 1 164 ? -2.213 1.985 13.561 1.00 75.19 164 LEU A O 1
ATOM 1275 N N . LEU A 1 165 ? -3.185 0.059 12.971 1.00 74.38 165 LEU A N 1
ATOM 1276 C CA . LEU A 1 165 ? -4.306 0.189 13.904 1.00 74.38 165 LEU A CA 1
ATOM 1277 C C . LEU A 1 165 ? -3.879 0.291 15.376 1.00 74.38 165 LEU A C 1
ATOM 1279 O O . LEU A 1 165 ? -4.448 1.099 16.097 1.00 74.38 165 LEU A O 1
ATOM 1283 N N . ASN A 1 166 ? -2.867 -0.457 15.826 1.00 72.75 166 ASN A N 1
ATOM 1284 C CA . ASN A 1 166 ? -2.364 -0.350 17.206 1.00 72.75 166 ASN A CA 1
ATOM 1285 C C . ASN A 1 166 ? -1.727 1.022 17.496 1.00 72.75 166 ASN A C 1
ATOM 1287 O O . ASN A 1 166 ? -1.827 1.553 18.606 1.00 72.75 166 ASN A O 1
ATOM 1291 N N . VAL A 1 167 ? -1.056 1.616 16.505 1.00 71.25 167 VAL A N 1
ATOM 1292 C CA . VAL A 1 167 ? -0.511 2.973 16.644 1.00 71.25 167 VAL A CA 1
ATOM 1293 C C . VAL A 1 167 ? -1.633 4.009 16.614 1.00 71.25 167 VAL A C 1
ATOM 1295 O O . VAL A 1 167 ? -1.614 4.934 17.425 1.00 71.25 167 VAL A O 1
ATOM 1298 N N . MET A 1 168 ? -2.642 3.819 15.762 1.00 67.44 168 MET A N 1
ATOM 1299 C CA . MET A 1 168 ? -3.846 4.657 15.740 1.00 67.44 168 MET A CA 1
ATOM 1300 C C . MET A 1 168 ? -4.631 4.562 17.060 1.00 67.44 168 MET A C 1
ATOM 1302 O O . MET A 1 168 ? -5.077 5.585 17.571 1.00 67.44 168 MET A O 1
ATOM 1306 N N . GLU A 1 169 ? -4.718 3.380 17.681 1.00 68.31 169 GLU A N 1
ATOM 1307 C CA . GLU A 1 169 ? -5.270 3.184 19.033 1.00 68.31 169 GLU A CA 1
ATOM 1308 C C . GLU A 1 169 ? -4.493 4.005 20.070 1.00 68.31 169 GLU A C 1
ATOM 1310 O O . GLU A 1 169 ? -5.080 4.705 20.895 1.00 68.31 169 GLU A O 1
ATOM 1315 N N . THR A 1 170 ? -3.162 3.981 20.000 1.00 66.25 170 THR A N 1
ATOM 1316 C CA . THR A 1 170 ? -2.315 4.716 20.949 1.00 66.25 170 THR A CA 1
ATOM 1317 C C . THR A 1 170 ? -2.441 6.231 20.771 1.00 66.25 170 THR A C 1
ATOM 1319 O O . THR A 1 170 ? -2.439 6.965 21.759 1.00 66.25 170 THR A O 1
ATOM 1322 N N . ARG A 1 171 ? -2.551 6.701 19.522 1.00 61.81 171 ARG A N 1
ATOM 1323 C CA . ARG A 1 171 ? -2.533 8.126 19.167 1.00 61.81 171 ARG A CA 1
ATOM 1324 C C . ARG A 1 171 ? -3.899 8.804 19.298 1.00 61.81 171 ARG A C 1
ATOM 1326 O O . ARG A 1 171 ? -3.950 9.919 19.803 1.00 61.81 171 ARG A O 1
ATOM 1333 N N . TYR A 1 172 ? -4.974 8.138 18.879 1.00 59.62 172 TYR A N 1
ATOM 1334 C CA . TYR A 1 172 ? -6.322 8.715 18.824 1.00 59.62 172 TYR A CA 1
ATOM 1335 C C . TYR A 1 172 ? -7.254 8.174 19.913 1.00 59.62 172 TYR A C 1
ATOM 1337 O O . TYR A 1 172 ? -8.253 8.807 20.227 1.00 59.62 172 TYR A O 1
ATOM 1345 N N . HIS A 1 173 ? -6.931 7.034 20.542 1.00 56.84 173 HIS A N 1
ATOM 1346 C CA . HIS A 1 173 ? -7.756 6.389 21.579 1.00 56.84 173 HIS A CA 1
ATOM 1347 C C . HIS A 1 173 ? -9.207 6.068 21.160 1.00 56.84 173 HIS A C 1
ATOM 1349 O O . HIS A 1 173 ? -10.005 5.652 22.001 1.00 56.84 173 HIS A O 1
ATOM 1355 N N . THR A 1 174 ? -9.553 6.211 19.876 1.00 58.88 174 THR A N 1
ATOM 1356 C CA . THR A 1 174 ? -10.914 6.004 19.364 1.00 58.88 174 THR A CA 1
ATOM 1357 C C . THR A 1 174 ? -11.189 4.580 18.900 1.00 58.88 174 THR A C 1
ATOM 1359 O O . THR A 1 174 ? -12.340 4.186 18.751 1.00 58.88 174 THR A O 1
ATOM 1362 N N . ILE A 1 175 ? -10.162 3.768 18.663 1.00 67.12 175 ILE A N 1
ATOM 1363 C CA . ILE A 1 175 ? -10.315 2.395 18.170 1.00 67.12 175 ILE A CA 1
ATOM 1364 C C . ILE A 1 175 ? -9.531 1.481 19.092 1.00 67.12 175 ILE A C 1
ATOM 1366 O O . ILE A 1 175 ? -8.418 1.803 19.489 1.00 67.12 175 ILE A O 1
ATOM 1370 N N . LYS A 1 176 ? -10.129 0.348 19.443 1.00 66.25 176 LYS A N 1
ATOM 1371 C CA . LYS A 1 176 ? -9.561 -0.622 20.367 1.00 66.25 176 LYS A CA 1
ATOM 1372 C C . LYS A 1 176 ? -9.397 -1.953 19.633 1.00 66.25 176 LYS A C 1
ATOM 1374 O O . LYS A 1 176 ? -10.391 -2.492 19.132 1.00 66.25 176 LYS A O 1
ATOM 1379 N N . VAL A 1 177 ? -8.170 -2.462 19.534 1.00 67.81 177 VAL A N 1
ATOM 1380 C CA . VAL A 1 177 ? -7.859 -3.681 18.769 1.00 67.81 177 VAL A CA 1
ATOM 1381 C C . VAL A 1 177 ? -7.757 -4.887 19.715 1.00 67.81 177 VAL A C 1
ATOM 1383 O O . VAL A 1 177 ? -6.999 -4.867 20.679 1.00 67.81 177 VAL A O 1
ATOM 1386 N N . PHE A 1 178 ? -8.514 -5.961 19.453 1.00 65.69 178 PHE A N 1
ATOM 1387 C CA . PHE A 1 178 ? -8.467 -7.221 20.219 1.00 65.69 178 PHE A CA 1
ATOM 1388 C C . PHE A 1 178 ? -8.354 -8.420 19.299 1.00 65.69 178 PHE A C 1
ATOM 1390 O O . PHE A 1 178 ? -9.128 -8.552 18.355 1.00 65.69 178 PHE A O 1
ATOM 1397 N N . GLY A 1 179 ? -7.455 -9.345 19.616 1.00 60.03 179 GLY A N 1
ATOM 1398 C CA . GLY A 1 179 ? -7.408 -10.641 18.953 1.00 60.03 179 GLY A CA 1
ATOM 1399 C C . GLY A 1 179 ? -6.069 -11.342 19.100 1.00 60.03 179 GLY A C 1
ATOM 1400 O O . GLY A 1 179 ? -5.046 -10.706 19.347 1.00 60.03 179 GLY A O 1
ATOM 1401 N N . ASP A 1 180 ? -6.092 -12.657 18.918 1.00 53.31 180 ASP A N 1
ATOM 1402 C CA . ASP A 1 180 ? -4.887 -13.466 18.770 1.00 53.31 180 ASP A CA 1
ATOM 1403 C C . ASP A 1 180 ? -4.277 -13.268 17.376 1.00 53.31 180 ASP A C 1
ATOM 1405 O O . ASP A 1 180 ? -4.960 -12.841 16.442 1.00 53.31 180 ASP A O 1
ATOM 1409 N N . ASN A 1 181 ? -2.999 -13.636 17.216 1.00 54.16 181 ASN A N 1
ATOM 1410 C CA . ASN A 1 181 ? -2.170 -13.434 16.013 1.00 54.16 181 ASN A CA 1
ATOM 1411 C C . ASN A 1 181 ? -2.826 -13.808 14.663 1.00 54.16 181 ASN A C 1
ATOM 1413 O O . ASN A 1 181 ? -2.348 -13.361 13.624 1.00 54.16 181 ASN A O 1
ATOM 1417 N N . ASN A 1 182 ? -3.892 -14.615 14.662 1.00 57.28 182 ASN A N 1
ATOM 1418 C CA . ASN A 1 182 ? -4.582 -15.085 13.461 1.00 57.28 182 ASN A CA 1
ATOM 1419 C C . ASN A 1 182 ? -5.947 -14.413 13.191 1.00 57.28 182 ASN A C 1
ATOM 1421 O O . ASN A 1 182 ? -6.519 -14.620 12.126 1.00 57.28 182 ASN A O 1
ATOM 1425 N N . SER A 1 183 ? -6.496 -13.631 14.130 1.00 63.66 183 SER A N 1
ATOM 1426 C CA . SER A 1 183 ? -7.795 -12.960 13.973 1.00 63.66 183 SER A CA 1
ATOM 1427 C C . SER A 1 183 ? -7.869 -11.688 14.819 1.00 63.66 183 SER A C 1
ATOM 1429 O O . SER A 1 183 ? -8.366 -11.708 15.946 1.00 63.66 183 SER A O 1
ATOM 1431 N N . LEU A 1 184 ? -7.434 -10.566 14.246 1.00 70.81 184 LEU A N 1
ATOM 1432 C CA . LEU A 1 184 ? -7.585 -9.246 14.857 1.00 70.81 184 LEU A CA 1
ATOM 1433 C C . LEU A 1 184 ? -9.000 -8.697 14.605 1.00 70.81 184 LEU A C 1
ATOM 1435 O O . LEU A 1 184 ? -9.490 -8.708 13.472 1.00 70.81 184 LEU A O 1
ATOM 1439 N N . LYS A 1 185 ? -9.638 -8.184 15.655 1.00 74.69 185 LYS A N 1
ATOM 1440 C CA . LYS A 1 185 ? -10.900 -7.437 15.625 1.00 74.69 185 LYS A CA 1
ATOM 1441 C C . LYS A 1 185 ? -10.668 -6.007 16.100 1.00 74.69 185 LYS A C 1
ATOM 1443 O O . LYS A 1 185 ? -9.804 -5.747 16.931 1.00 74.69 185 LYS A O 1
ATOM 1448 N N . VAL A 1 186 ? -11.467 -5.090 15.585 1.00 72.75 186 VAL A N 1
ATOM 1449 C CA . VAL A 1 186 ? -11.493 -3.669 15.924 1.00 72.75 186 VAL A CA 1
ATOM 1450 C C . VAL A 1 186 ? -12.854 -3.309 16.485 1.00 72.75 186 VAL A C 1
ATOM 1452 O O . VAL A 1 186 ? -13.885 -3.801 16.028 1.00 72.75 186 VAL A O 1
ATOM 1455 N N . LYS A 1 187 ? -12.854 -2.434 17.482 1.00 70.69 187 LYS A N 1
ATOM 1456 C CA . LYS A 1 187 ? -14.062 -1.842 18.044 1.00 70.69 187 LYS A CA 1
ATOM 1457 C C . LYS A 1 187 ? -13.875 -0.341 18.131 1.00 70.69 187 LYS A C 1
ATOM 1459 O O . LYS A 1 187 ? -12.852 0.116 18.636 1.00 70.69 187 LYS A O 1
ATOM 1464 N N . LEU A 1 188 ? -14.868 0.410 17.667 1.00 65.44 188 LEU A N 1
ATOM 1465 C CA . LEU A 1 188 ? -14.923 1.848 17.893 1.00 65.44 188 LEU A CA 1
ATOM 1466 C C . LEU A 1 188 ? -15.185 2.067 19.388 1.00 65.44 188 LEU A C 1
ATOM 1468 O O . LEU A 1 188 ? -16.198 1.617 19.931 1.00 65.44 188 LEU A O 1
ATOM 1472 N N . LEU A 1 189 ? -14.284 2.774 20.057 1.00 59.91 189 LEU A N 1
ATOM 1473 C CA . LEU A 1 189 ? -14.580 3.516 21.276 1.00 59.91 189 LEU A CA 1
ATOM 1474 C C . LEU A 1 189 ? -15.397 4.747 20.865 1.00 59.91 189 LEU A C 1
ATOM 1476 O O . LEU A 1 189 ? -14.954 5.879 21.006 1.00 59.91 189 LEU A O 1
ATOM 1480 N N . GLY A 1 190 ? -16.599 4.518 20.323 1.00 43.78 190 GLY A N 1
ATOM 1481 C CA . GLY A 1 190 ? -17.566 5.593 20.130 1.00 43.78 190 GLY A CA 1
ATOM 1482 C C . GLY A 1 190 ? -17.766 6.270 21.473 1.00 43.78 190 GLY A C 1
ATOM 1483 O O . GLY A 1 190 ? -17.886 5.547 22.459 1.00 43.78 190 GLY A O 1
ATOM 1484 N N . ASP A 1 191 ? -17.730 7.603 21.472 1.00 41.12 191 ASP A N 1
ATOM 1485 C CA . ASP A 1 191 ? -17.631 8.596 22.556 1.00 41.12 191 ASP A CA 1
ATOM 1486 C C . ASP A 1 191 ? -18.387 8.314 23.879 1.00 41.12 191 ASP A C 1
ATOM 1488 O O . ASP A 1 191 ? -19.164 9.101 24.415 1.00 41.12 191 ASP A O 1
ATOM 1492 N N . GLN A 1 192 ? -18.170 7.137 24.442 1.00 37.44 192 GLN A N 1
ATOM 1493 C CA . GLN A 1 192 ? -18.703 6.607 25.67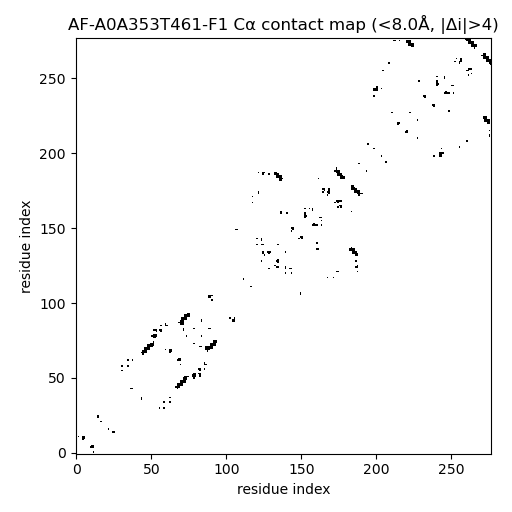3 1.00 37.44 192 GLN A CA 1
ATOM 1494 C C . GLN A 1 192 ? -17.780 5.479 26.106 1.00 37.44 192 GLN A C 1
ATOM 1496 O O . GLN A 1 192 ? -17.727 4.423 25.486 1.00 37.44 192 GLN A O 1
ATOM 1501 N N . LYS A 1 193 ? -17.098 5.697 27.233 1.00 41.94 193 LYS A N 1
ATOM 1502 C CA . LYS A 1 193 ? -17.163 4.930 28.498 1.00 41.94 193 LYS A CA 1
ATOM 1503 C C . LYS A 1 193 ? -17.985 3.613 28.558 1.00 41.94 193 LYS A C 1
ATOM 1505 O O . LYS A 1 193 ? -18.514 3.276 29.615 1.00 41.94 193 LYS A O 1
ATOM 1510 N N . ASN A 1 194 ? -18.078 2.821 27.503 1.00 36.00 194 ASN A N 1
ATOM 1511 C CA . ASN A 1 194 ? -18.686 1.500 27.477 1.00 36.00 194 ASN A CA 1
ATOM 1512 C C . ASN A 1 194 ? -17.553 0.491 27.332 1.00 36.00 194 ASN A C 1
ATOM 1514 O O . ASN A 1 194 ? -17.376 -0.180 26.325 1.00 36.00 194 ASN A O 1
ATOM 1518 N N . LEU A 1 195 ? -16.749 0.457 28.395 1.00 44.81 195 LEU A N 1
ATOM 1519 C CA . LEU A 1 195 ? -16.338 -0.752 29.093 1.00 44.81 195 LEU A CA 1
ATOM 1520 C C . LEU A 1 195 ? -17.057 -2.014 28.576 1.00 44.81 195 LEU A C 1
ATOM 1522 O O . LEU A 1 195 ? -18.000 -2.472 29.199 1.00 44.81 195 LEU A O 1
ATOM 1526 N N . SER A 1 196 ? -16.609 -2.588 27.468 1.00 42.44 196 SER A N 1
ATOM 1527 C CA . SER A 1 196 ? -16.620 -4.033 27.242 1.00 42.44 196 SER A CA 1
ATOM 1528 C C . SER A 1 196 ? -15.193 -4.519 27.482 1.00 42.44 196 SER A C 1
ATOM 1530 O O . SER A 1 196 ? -14.523 -5.050 26.604 1.00 42.44 196 SER A O 1
ATOM 1532 N N . GLY A 1 197 ? -14.666 -4.164 28.652 1.00 46.09 197 GLY A N 1
ATOM 1533 C CA . GLY A 1 197 ? -13.538 -4.847 29.249 1.00 46.09 197 GLY A CA 1
ATOM 1534 C C . GLY A 1 197 ? -14.140 -5.722 30.325 1.00 46.09 197 GLY A C 1
ATOM 1535 O O . GLY A 1 197 ? -14.929 -5.225 31.130 1.00 46.09 197 GLY A O 1
ATOM 1536 N N . GLU A 1 198 ? -13.805 -7.003 30.301 1.00 51.38 198 GLU A N 1
ATOM 1537 C CA . GLU A 1 198 ? -14.036 -7.917 31.411 1.00 51.38 198 GLU A CA 1
ATOM 1538 C C . GLU A 1 198 ? -13.820 -7.194 32.742 1.00 51.38 198 GLU A C 1
ATOM 1540 O O . GLU A 1 198 ? -12.908 -6.365 32.891 1.00 51.38 198 GLU A O 1
ATOM 1545 N N . ILE A 1 199 ? -14.680 -7.479 33.715 1.00 53.91 199 ILE A N 1
ATOM 1546 C CA . ILE A 1 199 ? -14.584 -6.851 35.023 1.00 53.91 199 ILE A CA 1
ATOM 1547 C C . ILE A 1 199 ? -13.401 -7.485 35.757 1.00 53.91 199 ILE A C 1
ATOM 1549 O O . ILE A 1 199 ? -13.528 -8.418 36.542 1.00 53.91 199 ILE A O 1
ATOM 1553 N N . SER A 1 200 ? -12.2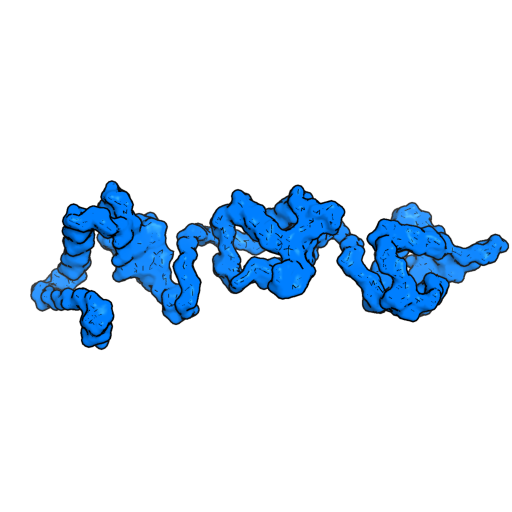14 -6.965 35.462 1.00 55.06 200 SER A N 1
ATOM 1554 C CA . SER A 1 200 ? -10.970 -7.369 36.091 1.00 55.06 200 SER A CA 1
ATOM 1555 C C . SER A 1 200 ? -10.811 -6.696 37.455 1.00 55.06 200 SER A C 1
ATOM 1557 O O . SER A 1 200 ? -11.353 -5.617 37.730 1.00 55.06 200 SER A O 1
ATOM 1559 N N . LYS A 1 201 ? -10.008 -7.325 38.316 1.00 56.16 201 LYS A N 1
ATOM 1560 C CA . LYS A 1 201 ? -9.710 -6.906 39.692 1.00 56.16 201 LYS A CA 1
ATOM 1561 C C . LYS A 1 201 ? -9.159 -5.475 39.801 1.00 56.16 201 LYS A C 1
ATOM 1563 O O . LYS A 1 201 ? -9.280 -4.869 40.863 1.00 56.16 201 LYS A O 1
ATOM 1568 N N . SER A 1 202 ? -8.609 -4.929 38.715 1.00 56.75 202 SER A N 1
ATOM 1569 C CA . SER A 1 202 ? -8.125 -3.546 38.618 1.00 56.75 202 SER A CA 1
ATOM 1570 C C . SER A 1 202 ? -9.185 -2.534 38.163 1.00 56.75 202 SER A C 1
ATOM 1572 O O . SER A 1 202 ? -9.097 -1.369 38.534 1.00 56.75 202 SER A O 1
ATOM 1574 N N . ASN A 1 203 ? -10.199 -2.953 37.396 1.00 59.31 203 ASN A N 1
ATOM 1575 C CA . ASN A 1 203 ? -11.072 -2.030 36.653 1.00 59.31 203 ASN A CA 1
ATOM 1576 C C . ASN A 1 203 ? -12.483 -1.907 37.249 1.00 59.31 203 ASN A C 1
ATOM 1578 O O . ASN A 1 203 ? -13.192 -0.938 36.977 1.00 59.31 203 ASN A O 1
ATOM 1582 N N . TRP A 1 204 ? -12.894 -2.853 38.097 1.00 69.06 204 TRP A N 1
ATOM 1583 C CA . TRP A 1 204 ? -14.243 -2.887 38.676 1.00 69.06 204 TRP A CA 1
ATOM 1584 C C . TRP A 1 204 ? -14.598 -1.644 39.509 1.00 69.06 204 TRP A C 1
ATOM 1586 O O . TRP A 1 204 ? -15.754 -1.219 39.505 1.00 69.06 204 TRP A O 1
ATOM 1596 N N . VAL A 1 205 ? -13.619 -1.031 40.188 1.00 65.50 205 VAL A N 1
ATOM 1597 C CA . VAL A 1 205 ? -13.835 0.169 41.017 1.00 65.50 205 VAL A CA 1
ATOM 1598 C C . VAL A 1 205 ? -14.251 1.353 40.146 1.00 65.50 205 VAL A C 1
ATOM 1600 O O . VAL A 1 205 ? -15.230 2.030 40.450 1.00 65.50 205 VAL A O 1
ATOM 1603 N N . SER A 1 206 ? -13.561 1.567 39.026 1.00 64.88 206 SER A N 1
ATOM 1604 C CA . SER A 1 206 ? -13.844 2.661 38.092 1.00 64.88 206 SER A CA 1
ATOM 1605 C C . SER A 1 206 ? -15.168 2.461 37.350 1.00 64.88 206 SER A C 1
ATOM 1607 O O . SER A 1 206 ? -15.889 3.426 37.091 1.00 64.88 206 SER A O 1
ATOM 1609 N N . ILE A 1 207 ? -15.523 1.210 37.038 1.00 66.75 207 ILE A N 1
ATOM 1610 C CA . ILE A 1 207 ? -16.822 0.853 36.445 1.00 66.75 207 ILE A CA 1
ATOM 1611 C C . ILE A 1 207 ? -17.951 1.231 37.397 1.00 66.75 207 ILE A C 1
ATOM 1613 O O . ILE A 1 207 ? -18.887 1.932 37.012 1.00 66.75 207 ILE A O 1
ATOM 1617 N N . LEU A 1 208 ? -17.836 0.812 38.657 1.00 69.56 208 LEU A N 1
ATOM 1618 C CA . LEU A 1 208 ? -18.817 1.133 39.683 1.00 69.56 208 LEU A CA 1
ATOM 1619 C C . LEU A 1 208 ? -18.882 2.624 39.969 1.00 69.56 208 LEU A C 1
ATOM 1621 O O . LEU A 1 208 ? -19.980 3.155 40.054 1.00 69.56 208 LEU A O 1
ATOM 1625 N N . GLN A 1 209 ? -17.751 3.322 40.050 1.00 69.12 209 GLN A N 1
ATOM 1626 C CA . GLN A 1 209 ? -17.743 4.777 40.202 1.00 69.12 209 GLN A CA 1
ATOM 1627 C C . GLN A 1 209 ? -18.485 5.476 39.062 1.00 69.12 209 GLN A C 1
ATOM 1629 O O . GLN A 1 209 ? -19.289 6.366 39.332 1.00 69.12 209 GLN A O 1
ATOM 1634 N N . ASN A 1 210 ? -18.277 5.055 37.809 1.00 68.56 210 ASN A N 1
ATOM 1635 C CA . ASN A 1 210 ? -18.998 5.593 36.652 1.00 68.56 210 ASN A CA 1
ATOM 1636 C C . ASN A 1 210 ? -20.499 5.256 36.685 1.00 68.56 210 ASN A C 1
ATOM 1638 O O . ASN A 1 210 ? -21.327 6.093 36.325 1.00 68.56 210 ASN A O 1
ATOM 1642 N N . LEU A 1 211 ? -20.876 4.049 37.123 1.00 71.31 211 LEU A N 1
ATOM 1643 C CA . LEU A 1 211 ? -22.283 3.679 37.317 1.00 71.31 211 LEU A CA 1
ATOM 1644 C C . LEU A 1 211 ? -22.933 4.515 38.420 1.00 71.31 211 LEU A C 1
ATOM 1646 O O . LEU A 1 211 ? -24.035 5.023 38.240 1.00 71.31 211 LEU A O 1
ATOM 1650 N N . LEU A 1 212 ? -22.234 4.711 39.535 1.00 70.12 212 LEU A N 1
ATOM 1651 C CA . LEU A 1 212 ? -22.704 5.499 40.667 1.00 70.12 212 LEU A CA 1
ATOM 1652 C C . LEU A 1 212 ? -22.832 6.984 40.307 1.00 70.12 212 LEU A C 1
ATOM 1654 O O . LEU A 1 212 ? -23.844 7.596 40.629 1.00 70.12 212 LEU A O 1
ATOM 1658 N N . THR A 1 213 ? -21.875 7.564 39.578 1.00 70.38 213 THR A N 1
ATOM 1659 C CA . THR A 1 213 ? -21.999 8.950 39.081 1.00 70.38 213 THR A CA 1
ATOM 1660 C C . THR A 1 213 ? -23.136 9.095 38.082 1.00 70.38 213 THR A C 1
ATOM 1662 O O . THR A 1 213 ? -23.858 10.086 38.131 1.00 70.38 213 THR A O 1
ATOM 1665 N N . ARG A 1 214 ? -23.364 8.099 37.219 1.00 68.25 214 ARG A N 1
ATOM 1666 C CA . ARG A 1 214 ? -24.527 8.094 36.323 1.00 68.25 214 ARG A CA 1
ATOM 1667 C C . ARG A 1 214 ? -25.838 8.068 37.108 1.00 68.25 214 ARG A C 1
ATOM 1669 O O . ARG A 1 214 ? -26.727 8.858 36.813 1.00 68.25 214 ARG A O 1
ATOM 1676 N N . LEU A 1 215 ? -25.927 7.218 38.131 1.00 67.62 215 LEU A N 1
ATOM 1677 C CA . LEU A 1 215 ? -27.102 7.127 38.999 1.00 67.62 215 LEU A CA 1
ATOM 1678 C C . LEU A 1 215 ? -27.338 8.428 39.787 1.00 67.62 215 LEU A C 1
ATOM 1680 O O . LEU A 1 215 ? -28.474 8.904 39.859 1.00 67.62 215 LEU A O 1
ATOM 1684 N N . LYS A 1 216 ? -26.264 9.056 40.281 1.00 68.75 216 LYS A N 1
ATOM 1685 C CA . LYS A 1 216 ? -26.293 10.379 40.923 1.00 68.75 216 LYS A CA 1
ATOM 1686 C C . LYS A 1 216 ? -26.807 11.456 39.963 1.00 68.75 216 LYS A C 1
ATOM 1688 O O . LYS A 1 216 ? -27.699 12.214 40.330 1.00 68.75 216 LYS A O 1
ATOM 1693 N N . ASN A 1 217 ? -26.323 11.470 38.719 1.00 64.88 217 ASN A N 1
ATOM 1694 C CA . ASN A 1 217 ? -26.770 12.412 37.686 1.00 64.88 217 ASN A CA 1
ATOM 1695 C C . ASN A 1 217 ? -28.232 12.189 37.272 1.00 64.88 217 ASN A C 1
ATOM 1697 O O . ASN A 1 217 ? -28.919 13.146 36.938 1.00 64.88 217 ASN A O 1
ATOM 1701 N N . SER A 1 218 ? -28.737 10.954 37.347 1.00 63.19 218 SER A N 1
ATOM 1702 C CA . SER A 1 218 ? -30.169 10.661 37.174 1.00 63.19 218 SER A CA 1
ATOM 1703 C C . SER A 1 218 ? -31.036 10.995 38.402 1.00 63.19 218 SER A C 1
ATOM 1705 O O . SER A 1 218 ? -32.221 10.678 38.411 1.00 63.19 218 SER A O 1
ATOM 1707 N N . GLY A 1 219 ? -30.473 11.629 39.439 1.00 66.12 219 GLY A N 1
ATOM 1708 C CA . GLY A 1 219 ? -31.203 12.106 40.620 1.00 66.12 219 GLY A CA 1
ATOM 1709 C C . GLY A 1 219 ? -31.308 11.103 41.774 1.00 66.12 219 GLY A C 1
ATOM 1710 O O . GLY A 1 219 ? -31.921 11.405 42.800 1.00 66.12 219 GLY A O 1
ATOM 1711 N N . PHE A 1 220 ? -30.692 9.922 41.663 1.00 65.44 220 PHE A N 1
ATOM 1712 C CA . PHE A 1 220 ? -30.716 8.912 42.720 1.00 65.44 220 PHE A CA 1
ATOM 1713 C C . PHE A 1 220 ? -29.545 9.097 43.692 1.00 65.44 220 PHE A C 1
ATOM 1715 O O . PHE A 1 220 ? -28.495 8.469 43.571 1.00 65.44 220 PHE A O 1
ATOM 1722 N N . ASN A 1 221 ? -29.742 9.929 44.718 1.00 64.94 221 ASN A N 1
ATOM 1723 C CA . ASN A 1 221 ? -28.760 10.101 45.801 1.00 64.94 221 ASN A CA 1
ATOM 1724 C C . ASN A 1 221 ? -28.671 8.883 46.745 1.00 64.94 221 ASN A C 1
ATOM 1726 O O . ASN A 1 221 ? -27.706 8.748 47.502 1.00 64.94 221 ASN A O 1
ATOM 1730 N N . ARG A 1 222 ? -29.682 8.003 46.722 1.00 69.75 222 ARG A N 1
ATOM 1731 C CA . ARG A 1 222 ? -29.762 6.762 47.505 1.00 69.75 222 ARG A CA 1
ATOM 1732 C C . ARG A 1 222 ? -30.209 5.628 46.595 1.00 69.75 222 ARG A C 1
ATOM 1734 O O . ARG A 1 222 ? -31.264 5.731 45.973 1.00 69.75 222 ARG A O 1
ATOM 1741 N N . VAL A 1 223 ? -29.431 4.552 46.535 1.00 70.94 223 VAL A N 1
ATOM 1742 C CA . VAL A 1 223 ? -29.703 3.418 45.643 1.00 70.94 223 VAL A CA 1
ATOM 1743 C C . VAL A 1 223 ? -29.663 2.111 46.427 1.00 70.94 223 VAL A C 1
ATOM 1745 O O . VAL A 1 223 ? -28.795 1.904 47.275 1.00 70.94 223 VAL A O 1
ATOM 1748 N N . ASN A 1 224 ? -30.605 1.211 46.141 1.00 73.19 224 ASN A N 1
ATOM 1749 C CA . ASN A 1 224 ? -30.575 -0.144 46.684 1.00 73.19 224 ASN A CA 1
ATOM 1750 C C . ASN A 1 224 ? -29.443 -0.959 46.024 1.00 73.19 224 ASN A C 1
ATOM 1752 O O . ASN A 1 224 ? -29.312 -0.920 44.797 1.00 73.19 224 ASN A O 1
ATOM 1756 N N . PRO A 1 225 ? -28.685 -1.776 46.781 1.00 69.06 225 PRO A N 1
ATOM 1757 C CA . PRO A 1 225 ? -27.627 -2.626 46.233 1.00 69.06 225 PRO A CA 1
ATOM 1758 C C . PRO A 1 225 ? -28.115 -3.524 45.089 1.00 69.06 225 PRO A C 1
ATOM 1760 O O . PRO A 1 225 ? -27.394 -3.732 44.118 1.00 69.06 225 PRO A O 1
ATOM 1763 N N . SER A 1 226 ? -29.358 -4.009 45.171 1.00 67.25 226 SER A N 1
ATOM 1764 C CA . SER A 1 226 ? -29.974 -4.845 44.137 1.00 67.25 226 SER A CA 1
ATOM 1765 C C . SER A 1 226 ? -30.170 -4.118 42.808 1.00 67.25 226 SER A C 1
ATOM 1767 O O . SER A 1 226 ? -30.041 -4.753 41.772 1.00 67.25 226 SER A O 1
ATOM 1769 N N . ILE A 1 227 ? -30.433 -2.804 42.832 1.00 72.19 227 ILE A N 1
ATOM 1770 C CA . ILE A 1 227 ? -30.578 -1.985 41.616 1.00 72.19 227 ILE A CA 1
ATOM 1771 C C . ILE A 1 227 ? -29.215 -1.817 40.949 1.00 72.19 227 ILE A C 1
ATOM 1773 O O . ILE A 1 227 ? -29.091 -1.957 39.740 1.00 72.19 227 ILE A O 1
ATOM 1777 N N . ILE A 1 228 ? -28.164 -1.582 41.740 1.00 72.88 228 ILE A N 1
ATOM 1778 C CA . ILE A 1 228 ? -26.796 -1.506 41.210 1.00 72.88 228 ILE A CA 1
ATOM 1779 C C . ILE A 1 228 ? -26.411 -2.853 40.606 1.00 72.88 228 ILE A C 1
ATOM 1781 O O . ILE A 1 228 ? -25.889 -2.891 39.500 1.00 72.88 228 ILE A O 1
ATOM 1785 N N . LYS A 1 229 ? -26.717 -3.959 41.295 1.00 70.94 229 LYS A N 1
ATOM 1786 C CA . LYS A 1 229 ? -26.460 -5.306 40.786 1.00 70.94 229 LYS A CA 1
ATOM 1787 C C . LYS A 1 229 ? -27.233 -5.593 39.496 1.00 70.94 229 LYS A C 1
ATOM 1789 O O . LYS A 1 229 ? -26.627 -6.102 38.561 1.00 70.94 229 LYS A O 1
ATOM 1794 N N . SER A 1 230 ? -28.517 -5.241 39.409 1.00 69.56 230 SER A N 1
ATOM 1795 C CA . SER A 1 230 ? -29.301 -5.437 38.184 1.00 69.56 230 SER A CA 1
ATOM 1796 C C . SER A 1 230 ? -28.796 -4.573 37.034 1.00 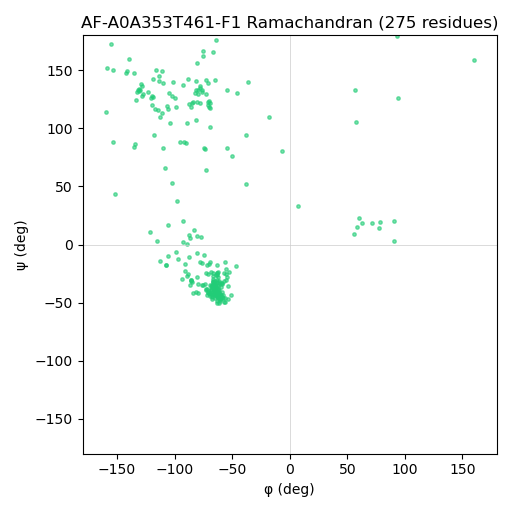69.56 230 SER A C 1
ATOM 1798 O O . SER A 1 230 ? -28.731 -5.048 35.909 1.00 69.56 230 SER A O 1
ATOM 1800 N N . GLU A 1 231 ? -28.391 -3.330 37.301 1.00 68.62 231 GLU A N 1
ATOM 1801 C CA . GLU A 1 231 ? -27.851 -2.431 36.276 1.00 68.62 231 GLU A CA 1
ATOM 1802 C C . GLU A 1 231 ? -26.495 -2.921 35.758 1.00 68.62 231 GLU A C 1
ATOM 1804 O O . GLU A 1 231 ? -26.183 -2.817 34.571 1.00 68.62 231 GLU A O 1
ATOM 1809 N N . LEU A 1 232 ? -25.700 -3.499 36.658 1.00 70.81 232 LEU A N 1
ATOM 1810 C CA . LEU A 1 232 ? -24.407 -4.080 36.344 1.00 70.81 232 LEU A CA 1
ATOM 1811 C C . LEU A 1 232 ? -24.588 -5.387 35.559 1.00 70.81 232 LEU A C 1
ATOM 1813 O O . LEU A 1 232 ? -23.970 -5.525 34.517 1.00 70.81 232 LEU A O 1
ATOM 1817 N N . GLN A 1 233 ? -25.513 -6.269 35.942 1.00 68.75 233 GLN A N 1
ATOM 1818 C CA . GLN A 1 233 ? -25.839 -7.483 35.175 1.00 68.75 233 GLN A CA 1
ATOM 1819 C C . GLN A 1 233 ? -26.501 -7.186 33.820 1.00 68.75 233 GLN A C 1
ATOM 1821 O O . GLN A 1 233 ? -26.269 -7.895 32.848 1.00 68.75 233 GLN A O 1
ATOM 1826 N N . LYS A 1 234 ? -27.291 -6.110 33.721 1.00 67.38 234 LYS A N 1
ATOM 1827 C CA . LYS A 1 234 ? -27.905 -5.667 32.461 1.00 67.38 234 LYS A CA 1
ATOM 1828 C C . LYS A 1 234 ? -26.865 -5.171 31.457 1.00 67.38 234 LYS A C 1
ATOM 1830 O O . LYS A 1 234 ? -27.043 -5.349 30.258 1.00 67.38 234 LYS A O 1
ATOM 1835 N N . LYS A 1 235 ? -25.799 -4.530 31.940 1.00 59.00 235 LYS A N 1
ATOM 1836 C CA . LYS A 1 235 ? -24.680 -4.072 31.104 1.00 59.00 235 LYS A CA 1
ATOM 1837 C C . LYS A 1 235 ? -23.583 -5.115 30.914 1.00 59.00 235 LYS A C 1
ATOM 1839 O O . LYS A 1 235 ? -22.865 -5.044 29.925 1.00 59.00 235 LYS A O 1
ATOM 1844 N N . TYR A 1 236 ? -23.458 -6.047 31.852 1.00 64.19 236 TYR A N 1
ATOM 1845 C CA . TYR A 1 236 ? -22.442 -7.093 31.896 1.00 64.19 236 TYR A CA 1
ATOM 1846 C C . TYR A 1 236 ? -23.109 -8.429 32.237 1.00 64.19 236 TYR A C 1
ATOM 1848 O O . TYR A 1 236 ? -23.163 -8.799 33.413 1.00 64.19 236 TYR A O 1
ATOM 1856 N N . PRO A 1 237 ? -23.617 -9.156 31.228 1.00 61.75 237 PRO A N 1
ATOM 1857 C CA . PRO A 1 237 ? -24.281 -10.442 31.437 1.00 61.75 237 PRO A CA 1
ATOM 1858 C C . PRO A 1 237 ? -23.369 -11.479 32.111 1.00 61.75 237 PRO A C 1
ATOM 1860 O O . PRO A 1 237 ? -23.838 -12.259 32.935 1.00 61.75 237 PRO A O 1
ATOM 1863 N N . ASP A 1 238 ? -22.062 -11.420 31.827 1.00 59.38 238 ASP A N 1
ATOM 1864 C CA . ASP A 1 238 ? -21.038 -12.348 32.335 1.00 59.38 238 ASP A CA 1
ATOM 1865 C C . ASP A 1 238 ? -20.431 -11.947 33.691 1.00 59.38 238 ASP A C 1
ATOM 1867 O O . ASP A 1 238 ? -19.442 -12.531 34.143 1.00 59.38 238 ASP A O 1
ATOM 1871 N N . PHE A 1 239 ? -20.986 -10.926 34.349 1.00 64.81 239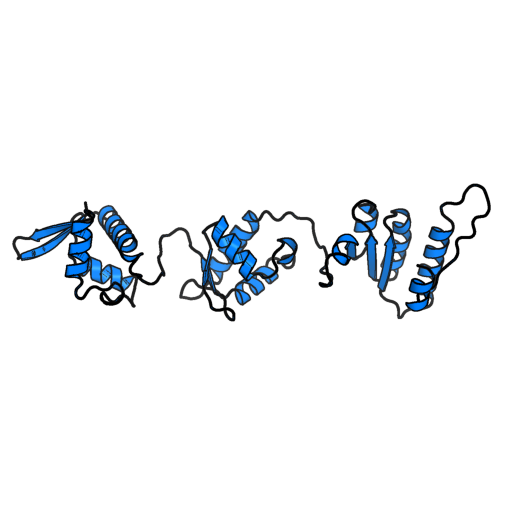 PHE A N 1
ATOM 1872 C CA . PHE A 1 239 ? -20.491 -10.471 35.642 1.00 64.81 239 PHE A CA 1
ATOM 1873 C C . PHE A 1 239 ? -20.774 -11.485 36.758 1.00 64.81 239 PHE A C 1
ATOM 1875 O O . PHE A 1 239 ? -21.927 -11.700 37.141 1.00 64.81 239 PHE A O 1
ATOM 1882 N N . ASP A 1 240 ? -19.703 -12.006 37.362 1.00 64.19 240 ASP A N 1
ATOM 1883 C CA . ASP A 1 240 ? -19.746 -12.778 38.607 1.00 64.19 240 ASP A CA 1
ATOM 1884 C C . ASP A 1 240 ? -18.837 -12.122 39.662 1.00 64.19 240 ASP A C 1
ATOM 1886 O O . ASP A 1 240 ? -17.667 -11.820 39.406 1.00 64.19 240 ASP A O 1
ATOM 1890 N N . GLU A 1 241 ? -19.346 -11.919 40.883 1.00 68.44 241 GLU A N 1
ATOM 1891 C CA . GLU A 1 241 ? -18.591 -11.326 41.996 1.00 68.44 241 GLU A CA 1
ATOM 1892 C C . GLU A 1 241 ? -17.298 -12.101 42.316 1.00 68.44 241 GLU A C 1
ATOM 1894 O O . GLU A 1 241 ? -16.322 -11.533 42.830 1.00 68.44 241 GLU A O 1
ATOM 1899 N N . ARG A 1 242 ? -17.264 -13.390 41.958 1.00 64.62 242 ARG A N 1
ATOM 1900 C CA . ARG A 1 242 ? -16.096 -14.264 42.108 1.00 64.62 242 ARG A CA 1
ATOM 1901 C C . ARG A 1 242 ? -14.924 -13.862 41.216 1.00 64.62 242 ARG A C 1
ATOM 1903 O O . ARG A 1 242 ? -13.786 -14.024 41.653 1.00 64.62 242 ARG A O 1
ATOM 1910 N N . GLN A 1 243 ? -15.170 -13.292 40.032 1.00 60.66 243 GLN A N 1
ATOM 1911 C CA . GLN A 1 243 ? -14.117 -12.865 39.093 1.00 60.66 243 GLN A CA 1
ATOM 1912 C C . GLN A 1 243 ? -13.239 -11.749 39.680 1.00 60.66 243 GLN A C 1
ATOM 1914 O O . GLN A 1 243 ? -12.038 -11.680 39.429 1.00 60.66 243 GLN A O 1
ATOM 1919 N N . ILE A 1 244 ? -13.813 -10.917 40.550 1.00 62.06 244 ILE A N 1
ATOM 1920 C CA . ILE A 1 244 ? -13.099 -9.839 41.247 1.00 62.06 244 ILE A CA 1
ATOM 1921 C C . ILE A 1 244 ? -12.461 -10.337 42.562 1.00 62.06 244 ILE A C 1
ATOM 1923 O O . ILE A 1 244 ? -11.624 -9.663 43.172 1.00 62.06 244 ILE A O 1
ATOM 1927 N N . GLY A 1 245 ? -12.813 -11.547 43.002 1.00 63.16 245 GLY A N 1
ATOM 1928 C CA . GLY A 1 245 ? -12.348 -12.145 44.252 1.00 63.16 245 GLY A CA 1
ATOM 1929 C C . GLY A 1 245 ? -13.244 -11.860 45.462 1.00 63.16 245 GLY A C 1
ATOM 1930 O O . GLY A 1 245 ? -12.777 -11.994 46.594 1.00 63.16 245 GLY A O 1
ATOM 1931 N N . PHE A 1 246 ? -14.514 -11.488 45.259 1.00 72.25 246 PHE A N 1
ATOM 1932 C CA . PHE A 1 246 ? -15.487 -11.318 46.342 1.00 72.25 246 PHE A CA 1
ATOM 1933 C C . PHE A 1 246 ? -16.437 -12.520 46.438 1.00 72.25 246 PHE A C 1
ATOM 1935 O O . PHE A 1 246 ? -16.899 -13.057 45.437 1.00 72.25 246 PHE A O 1
ATOM 1942 N N . LYS A 1 247 ? -16.758 -12.951 47.667 1.00 65.00 247 LYS A N 1
ATOM 1943 C CA . LYS A 1 247 ? -17.715 -14.051 47.904 1.00 65.00 247 LYS A CA 1
ATOM 1944 C C . LYS A 1 247 ? -19.172 -13.591 47.826 1.00 65.00 247 LYS A C 1
ATOM 1946 O O . LYS A 1 247 ? -20.049 -14.404 47.543 1.00 65.00 247 LYS A O 1
ATOM 1951 N N . LYS A 1 248 ? -19.440 -12.319 48.137 1.00 71.25 248 LYS A N 1
ATOM 1952 C CA . LYS A 1 248 ? -20.774 -11.704 48.122 1.00 71.25 248 LYS A CA 1
ATOM 1953 C C . LYS A 1 248 ? -20.683 -10.264 47.617 1.00 71.25 248 LYS A C 1
ATOM 1955 O O . LYS A 1 248 ? -19.746 -9.551 47.967 1.00 71.25 248 LYS A O 1
ATOM 1960 N N . PHE A 1 249 ? -21.722 -9.790 46.925 1.00 68.69 249 PHE A N 1
ATOM 1961 C CA . PHE A 1 249 ? -21.865 -8.379 46.524 1.00 68.69 249 PHE A CA 1
ATOM 1962 C C . PHE A 1 249 ? -21.772 -7.406 47.715 1.00 68.69 249 PHE A C 1
ATOM 1964 O O . PHE A 1 249 ? -21.253 -6.301 47.602 1.00 68.69 249 PHE A O 1
ATOM 1971 N N . SER A 1 250 ? -22.199 -7.837 48.908 1.00 68.00 250 SER A N 1
ATOM 1972 C CA . SER A 1 250 ? -22.055 -7.037 50.131 1.00 68.00 250 SER A CA 1
ATOM 1973 C C . SER A 1 250 ? -20.594 -6.738 50.495 1.00 68.00 250 SER A C 1
ATOM 1975 O O . SER A 1 250 ? -20.336 -5.683 51.071 1.00 68.00 250 SER A O 1
ATOM 1977 N N . ASP A 1 251 ? -19.648 -7.628 50.177 1.00 72.19 251 ASP A N 1
ATOM 1978 C CA . ASP A 1 251 ? -18.224 -7.423 50.475 1.00 72.19 251 ASP A CA 1
ATOM 1979 C C . ASP A 1 251 ? -17.596 -6.413 49.503 1.00 72.19 251 ASP A C 1
ATOM 1981 O O . ASP A 1 251 ? -16.773 -5.587 49.900 1.00 72.19 251 ASP A O 1
ATOM 1985 N N . MET A 1 252 ? -18.060 -6.422 48.251 1.00 72.06 252 MET A N 1
ATOM 1986 C CA . MET A 1 252 ? -17.710 -5.445 47.218 1.00 72.06 252 MET A CA 1
ATOM 1987 C C . MET A 1 252 ? -18.154 -4.029 47.621 1.00 72.06 252 MET A C 1
ATOM 1989 O O . MET A 1 252 ? -17.367 -3.086 47.535 1.00 72.06 252 MET A O 1
ATOM 1993 N N . MET A 1 253 ? -19.367 -3.879 48.171 1.00 69.50 253 MET A N 1
ATOM 1994 C CA . MET A 1 253 ? -19.848 -2.582 48.675 1.00 69.50 253 MET A CA 1
ATOM 1995 C C . MET A 1 253 ? -19.082 -2.112 49.918 1.00 69.50 253 MET A C 1
ATOM 1997 O O . MET A 1 253 ? -18.724 -0.941 50.009 1.00 69.50 253 MET A O 1
ATOM 2001 N N . LYS A 1 254 ? -18.736 -3.012 50.848 1.00 71.56 254 LYS A N 1
ATOM 2002 C CA . LYS A 1 254 ? -17.883 -2.660 52.002 1.00 71.56 254 LYS A CA 1
ATOM 2003 C C . LYS A 1 254 ? -16.498 -2.172 51.577 1.00 71.56 254 LYS A C 1
ATOM 2005 O O . LYS A 1 254 ? -15.915 -1.312 52.235 1.00 71.56 254 LYS A O 1
ATOM 2010 N N . ARG A 1 255 ? -15.954 -2.703 50.476 1.00 73.44 255 ARG A N 1
ATOM 2011 C CA . ARG A 1 255 ? -14.684 -2.218 49.926 1.00 73.44 255 ARG A CA 1
ATOM 2012 C C . ARG A 1 255 ? -14.814 -0.800 49.369 1.00 73.44 255 ARG A C 1
ATOM 2014 O O . ARG A 1 255 ? -13.975 0.032 49.688 1.00 73.44 255 ARG A O 1
ATOM 2021 N N . LEU A 1 256 ? -15.883 -0.512 48.627 1.00 70.75 256 LEU A N 1
ATOM 2022 C CA . LEU A 1 256 ? -16.167 0.839 48.124 1.00 70.75 256 LEU A CA 1
ATOM 2023 C C . LEU A 1 256 ? -16.413 1.855 49.253 1.00 70.75 256 LEU A C 1
ATOM 2025 O O . LEU A 1 256 ? -16.063 3.026 49.112 1.00 70.75 256 LEU A O 1
ATOM 2029 N N . GLU A 1 257 ? -16.993 1.418 50.374 1.00 74.50 257 GLU A N 1
ATOM 2030 C CA . GLU A 1 257 ? -17.131 2.240 51.583 1.00 74.50 257 GLU A CA 1
ATOM 2031 C C . GLU A 1 257 ? -15.765 2.547 52.211 1.00 74.50 257 GLU A C 1
ATOM 2033 O O . GLU A 1 257 ? -15.479 3.693 52.560 1.00 74.50 257 GLU A O 1
ATOM 2038 N N . LYS A 1 258 ? -14.874 1.549 52.280 1.00 72.81 258 LYS A N 1
ATOM 2039 C CA . LYS A 1 258 ? -13.493 1.736 52.751 1.00 72.81 258 LYS A CA 1
ATOM 2040 C C . LYS A 1 258 ? -12.700 2.701 51.862 1.00 72.81 258 LYS A C 1
ATOM 2042 O O . LYS A 1 258 ? -11.915 3.492 52.381 1.00 72.81 258 LYS A O 1
ATOM 2047 N N . ASP A 1 259 ? -12.954 2.673 50.557 1.00 67.19 259 ASP A N 1
ATOM 2048 C CA . ASP A 1 259 ? -12.339 3.565 49.570 1.00 67.19 259 ASP A CA 1
ATOM 2049 C C . ASP A 1 259 ? -13.022 4.961 49.520 1.00 67.19 259 ASP A C 1
ATOM 2051 O O . ASP A 1 259 ? -12.671 5.792 48.686 1.00 67.19 259 ASP A O 1
ATOM 2055 N N . LYS A 1 260 ? -13.960 5.254 50.446 1.00 66.75 260 LYS A N 1
ATOM 2056 C CA . LYS A 1 260 ? -14.711 6.523 50.608 1.00 66.75 260 LYS A CA 1
ATOM 2057 C C . LYS A 1 260 ? -15.572 6.943 49.406 1.00 66.75 260 LYS A C 1
ATOM 2059 O O . LYS A 1 260 ? -15.916 8.114 49.270 1.00 66.75 260 LYS A O 1
ATOM 2064 N N . ILE A 1 261 ? -15.955 6.000 48.552 1.00 65.50 261 ILE A N 1
ATOM 2065 C CA . ILE A 1 261 ? -16.747 6.265 47.337 1.00 65.50 261 ILE A CA 1
ATOM 2066 C C . ILE A 1 261 ? -18.248 6.286 47.657 1.00 65.50 261 ILE A C 1
ATOM 2068 O O . ILE A 1 261 ? -19.031 6.992 47.024 1.00 65.50 261 ILE A O 1
ATOM 2072 N N . ILE A 1 262 ? -18.657 5.502 48.654 1.00 71.69 262 ILE A N 1
ATOM 2073 C CA . ILE A 1 262 ? -20.050 5.346 49.065 1.00 71.69 262 ILE A CA 1
ATOM 2074 C C . ILE A 1 262 ? -20.170 5.305 50.586 1.00 71.69 262 ILE A C 1
ATOM 2076 O O . ILE A 1 262 ? -19.213 4.970 51.281 1.00 71.69 262 ILE A O 1
ATOM 2080 N N . ARG A 1 263 ? -21.367 5.586 51.100 1.00 70.69 263 ARG A N 1
ATOM 2081 C CA . ARG A 1 263 ? -21.723 5.388 52.507 1.00 70.69 263 ARG A CA 1
ATOM 2082 C C . ARG A 1 263 ? -22.901 4.428 52.604 1.00 70.69 263 ARG A C 1
ATOM 2084 O O . ARG A 1 263 ? -23.925 4.655 51.959 1.00 70.69 263 ARG A O 1
ATOM 2091 N N . ILE A 1 264 ? -22.765 3.361 53.386 1.00 70.75 264 ILE A N 1
ATOM 2092 C CA . ILE A 1 264 ? -23.850 2.398 53.582 1.00 70.75 264 ILE A CA 1
ATOM 2093 C C . ILE A 1 264 ? -24.751 2.917 54.715 1.00 70.75 264 ILE A C 1
ATOM 2095 O O . ILE A 1 264 ? -24.308 3.105 55.844 1.00 70.75 264 ILE A O 1
ATOM 2099 N N . GLU A 1 265 ? -26.020 3.186 54.411 1.00 69.19 265 GLU A N 1
ATOM 2100 C CA . GLU A 1 265 ? -27.057 3.594 55.366 1.00 69.19 265 GLU A CA 1
ATOM 2101 C C . GLU A 1 265 ? -28.117 2.482 55.448 1.00 69.19 265 GLU A C 1
ATOM 2103 O O . GLU A 1 265 ? -28.414 1.819 54.460 1.00 69.19 265 GLU A O 1
ATOM 2108 N N . PHE A 1 266 ? -28.710 2.244 56.615 1.00 64.06 266 PHE A N 1
ATOM 2109 C CA . PHE A 1 266 ? -29.834 1.311 56.750 1.00 64.06 266 PHE A CA 1
ATOM 2110 C C . PHE A 1 266 ? -31.119 2.116 56.915 1.00 64.06 266 PHE A C 1
ATOM 2112 O O . PHE A 1 266 ? -31.164 3.032 57.733 1.00 64.06 266 PHE A O 1
ATOM 2119 N N . ASN A 1 267 ? -32.150 1.797 56.130 1.00 63.62 267 ASN A N 1
ATOM 2120 C CA . ASN A 1 267 ? -33.467 2.408 56.307 1.00 63.62 267 ASN A CA 1
ATOM 2121 C C . ASN A 1 267 ? -34.194 1.810 57.527 1.00 63.62 267 ASN A C 1
ATOM 2123 O O . ASN A 1 267 ? -33.830 0.733 58.004 1.00 63.62 267 ASN A O 1
ATOM 2127 N N . GLU A 1 268 ? -35.279 2.449 57.969 1.00 53.25 268 GLU A N 1
ATOM 2128 C CA . GLU A 1 268 ? -36.134 2.009 59.088 1.00 53.25 268 GLU A CA 1
ATOM 2129 C C . GLU A 1 268 ? -36.681 0.576 58.906 1.00 53.25 268 GLU A C 1
ATOM 2131 O O . GLU A 1 268 ? -36.890 -0.145 59.878 1.00 53.25 268 GLU A O 1
ATOM 2136 N N . ALA A 1 269 ? -36.793 0.101 57.660 1.00 56.50 269 ALA A N 1
ATOM 2137 C CA . ALA A 1 269 ? -37.171 -1.271 57.304 1.00 56.50 269 ALA A CA 1
ATOM 2138 C C . ALA A 1 269 ? -36.008 -2.297 57.330 1.00 56.50 269 ALA A C 1
ATOM 2140 O O . ALA A 1 269 ? -36.143 -3.393 56.788 1.00 56.50 269 ALA A O 1
ATOM 2141 N N . LYS A 1 270 ? -34.840 -1.958 57.906 1.00 57.75 270 LYS A N 1
ATOM 2142 C CA . LYS A 1 270 ? -33.586 -2.755 57.888 1.00 57.75 270 LYS A CA 1
ATOM 2143 C C . LYS A 1 270 ? -33.031 -3.072 56.490 1.00 57.75 270 LYS A C 1
ATOM 2145 O O . LYS A 1 270 ? -32.137 -3.907 56.347 1.00 57.75 270 LYS A O 1
ATOM 2150 N N . THR A 1 271 ? -33.503 -2.392 55.451 1.00 59.34 271 THR A N 1
ATOM 2151 C CA . THR A 1 271 ? -32.972 -2.526 54.090 1.00 59.34 271 THR A CA 1
ATOM 2152 C C . THR A 1 271 ? -31.724 -1.665 53.919 1.00 59.34 271 THR A C 1
ATOM 2154 O O . THR A 1 271 ? -31.728 -0.480 54.256 1.00 59.34 271 THR A O 1
ATOM 2157 N N . MET A 1 272 ? -30.658 -2.262 53.386 1.00 69.12 272 MET A N 1
ATOM 2158 C CA . MET A 1 272 ? -29.391 -1.587 53.100 1.00 69.12 272 MET A CA 1
ATOM 2159 C C . MET A 1 272 ? -29.566 -0.622 51.919 1.00 69.12 272 MET A C 1
ATOM 2161 O O . MET A 1 272 ? -29.944 -1.045 50.830 1.00 69.12 272 MET A O 1
ATOM 2165 N N . LEU A 1 273 ? -29.272 0.655 52.133 1.00 69.69 273 LEU A N 1
ATOM 2166 C CA . LEU A 1 273 ? -29.233 1.713 51.130 1.00 69.69 273 LEU A CA 1
ATOM 2167 C C . LEU A 1 273 ? -27.796 2.194 50.966 1.00 69.69 273 LEU A C 1
ATOM 2169 O O . LEU A 1 273 ? -27.047 2.335 51.928 1.00 69.69 273 LEU A O 1
ATOM 2173 N N . ILE A 1 274 ? -27.407 2.476 49.732 1.00 70.25 274 ILE A N 1
ATOM 2174 C CA . ILE A 1 274 ? -26.100 3.045 49.434 1.00 70.25 274 ILE A CA 1
ATOM 2175 C C . ILE A 1 274 ? -26.302 4.507 49.085 1.00 70.25 274 ILE A C 1
ATOM 2177 O O . ILE A 1 274 ? -26.968 4.838 48.101 1.00 70.25 274 ILE A O 1
ATOM 2181 N N . LYS A 1 275 ? -25.732 5.380 49.910 1.00 68.38 275 LYS A N 1
ATOM 2182 C CA . LYS A 1 275 ? -25.641 6.805 49.634 1.00 68.38 275 LYS A CA 1
ATOM 2183 C C . LYS A 1 275 ? -24.368 7.062 48.839 1.00 68.38 275 LYS A C 1
ATOM 2185 O O . LYS A 1 275 ? -23.268 6.739 49.286 1.00 68.38 275 LYS A O 1
ATOM 2190 N N . ILE A 1 276 ? -24.541 7.619 47.649 1.00 66.06 276 ILE A N 1
ATOM 2191 C CA . ILE A 1 276 ? -23.441 7.980 46.755 1.00 66.06 276 ILE A CA 1
ATOM 2192 C C . ILE A 1 276 ? -22.886 9.322 47.242 1.00 66.06 276 ILE A C 1
ATOM 2194 O O . ILE A 1 276 ? -23.661 10.270 47.392 1.00 66.06 276 ILE A O 1
ATOM 2198 N N . LEU A 1 277 ? -21.586 9.386 47.558 1.00 61.19 277 LEU A N 1
ATOM 2199 C CA . LEU A 1 277 ? -20.932 10.615 48.033 1.00 61.19 277 LEU A CA 1
ATOM 2200 C C . LEU A 1 277 ? -20.644 11.581 46.874 1.00 61.19 277 LEU A C 1
ATOM 2202 O O . LEU A 1 277 ? -20.464 11.146 45.714 1.00 61.19 277 LEU A O 1
#

Sequence (277 aa):
LKEVLLSNTFNVLPSIKYGVNQKNNLDIQLVIDALDVAYTNDLIDCFCIVSGDSDYTPLVGKLKSMGKYVLGISRSEVASNIFIKACNEFIFLESVTTDSSSPASDEDDTYSDPDDLSEVLEKIISDQADTDGTMFVSELKKTLLRLRPEFSEKSYGYSSFGKLLNVMETRYHTIKVFGDNNSLKVKLLGDQKNLSGEISKSNWVSILQNLLTRLKNSGFNRVNPSIIKSELQKKYPDFDERQIGFKKFSDMMKRLEKDKIIRIEFNEAKTMLIKIL

Radius of gyration: 33.1 Å; Cα contacts (8 Å, |Δi|>4): 286; chains: 1; bounding box: 72×34×94 Å

Solvent-accessible surface area (backbone atoms only — not comparable to full-atom values): 16634 Å² total; per-residue (Å²): 105,70,69,60,39,50,73,68,72,46,86,83,83,80,84,84,89,72,79,91,84,72,81,55,66,65,61,53,50,50,54,50,54,54,49,50,48,58,71,72,35,80,87,60,52,70,46,78,44,81,54,32,62,51,84,51,38,65,56,43,51,52,42,44,75,72,72,31,45,35,36,36,27,26,46,78,92,56,47,36,73,68,32,54,70,51,34,77,42,64,46,49,48,68,64,62,75,72,54,94,70,77,92,70,83,81,70,71,98,59,88,69,52,73,63,63,53,49,55,52,51,51,52,51,46,73,75,62,34,45,100,85,50,39,35,44,46,72,53,51,51,53,53,45,41,70,78,36,72,82,67,53,49,62,83,74,73,31,96,39,65,68,58,46,49,54,50,46,23,72,75,68,62,42,43,48,80,52,63,59,102,88,54,49,28,37,26,64,48,57,100,51,98,66,78,87,60,80,66,39,74,84,47,47,65,60,52,49,51,54,52,50,52,51,40,42,73,74,68,43,55,62,42,47,62,66,57,55,49,51,54,47,40,74,75,32,80,86,69,52,58,59,68,56,70,33,94,43,70,68,58,54,51,53,49,40,37,74,70,65,55,35,46,84,44,70,46,98,84,72,46,66,32,37,33,63,110

Mean predicted aligned error: 20.88 Å

Foldseek 3Di:
DVVVCVVVVHDDDDQDDDDDPRDCPVVVVVLVVLVVCVVPPVPQQEDEAEDQDLVCLVSLVVSVVSNHAYEYEYAPVRHDPNNCVSHPAYDYVVVVVPDDDDDDGPDDPDPPPVVVVVVVLLVCLVVDPDPVQKDWLVVSVVVCCVVPVVDDCVVVPDPDSVVVVVVCCVVVVQKDWDDDPPIIMIGGPPVDPLPPDPCALPCVLVNLLVVLVVCVVVVCQKDALVVSVVVCCVSPVPDDPVNNPDPDSVVVVVVCVVVVQWDWDADPVRGIIIGGD

pLDDT: mean 70.46, std 14.2, range [32.06, 93.12]